Protein AF-A0A2N9N037-F1 (afdb_monomer_lite)

pLDDT: mean 87.86, std 11.55, range [25.44, 97.88]

Radius of gyration: 22.45 Å; chains: 1; bounding box: 53×49×58 Å

Foldseek 3Di:
DALLPDALVLCVVADDVLSVVCRVCSVLSSLAHPLCSLVLLVLSSCLVLDDPQSVVLNVLLSVLLVPDDPVRNCVLRVLSNPDDDDVVLVPDSSNVCSVVSNVVSCVVCVVVVVNVSVVVSVVVSSVSSCVVDPDPDAPDAFEEDEDDQVVPPDDPDDPPPVCPVVDDDDPDDPCVCVVVVVLVVLQVVLVVRPDVNRAEYEYAADDDDHDPSYHYDYPNVCPQLLVLVVVVLVVLVPPPDRDPVVSLVCLVPDALVSSPHDPPDSRNVSVVSSCCQRPDPPNCSPVDDDD

Sequence (291 aa):
MLPNQLTPASFAGYPPQARQLATKQIALLQRFPLAFLPLLLRELIVYDWKFPSERADLGRQFTYLQALPASALQAAMAAFAQLRLPRELEQTDWVNAPAIFSEQLSAHLWTTHQIEIFRAAAVDYVRKVTASAPDPALPTHRLGIAIIGQGVARNDYRLFRKLRPQGMYFPQVKHTGGVQALLAAAAARAKAHSVPYGHWYIDGGAALAVPESVTRISYQALSAPRAAIQSRMQKTYEAAVFDPEAFRTMLARMKPEDAGLDAGADEVLNRFQLSLLTEGSGTQVFAAPSP

Structure (mmCIF, N/CA/C/O backbone):
data_AF-A0A2N9N037-F1
#
_entry.id   AF-A0A2N9N037-F1
#
loop_
_atom_site.group_PDB
_atom_site.id
_atom_site.type_symbol
_atom_site.label_atom_id
_atom_site.label_alt_id
_atom_site.label_comp_id
_atom_site.label_asym_id
_atom_site.label_entity_id
_atom_site.label_seq_id
_atom_site.pdbx_PDB_ins_code
_atom_site.Cartn_x
_atom_site.Cartn_y
_atom_site.Cartn_z
_atom_site.occupancy
_atom_site.B_iso_or_equiv
_atom_site.auth_seq_id
_atom_site.auth_comp_id
_atom_site.auth_asym_id
_atom_site.auth_atom_id
_atom_site.pdbx_PDB_model_num
ATOM 1 N N . MET A 1 1 ? -11.002 12.226 19.814 1.00 86.69 1 MET A N 1
ATOM 2 C CA . MET A 1 1 ? -12.245 11.510 19.421 1.00 86.69 1 MET A CA 1
ATOM 3 C C . MET A 1 1 ? -12.037 10.036 19.726 1.00 86.69 1 MET A C 1
ATOM 5 O O . MET A 1 1 ? -10.934 9.564 19.502 1.00 86.69 1 MET A O 1
ATOM 9 N N . LEU A 1 2 ? -13.025 9.315 20.251 1.00 92.00 2 LEU A N 1
ATOM 10 C CA . LEU A 1 2 ? -12.916 7.873 20.515 1.00 92.00 2 LEU A CA 1
ATOM 11 C C . LEU A 1 2 ? -13.511 7.046 19.360 1.00 92.00 2 LEU A C 1
ATOM 13 O O . LEU A 1 2 ? -14.382 7.553 18.653 1.00 92.00 2 LEU A O 1
ATOM 17 N N . PRO A 1 3 ? -13.092 5.779 19.159 1.00 94.19 3 PRO A N 1
ATOM 18 C CA . PRO A 1 3 ? -13.617 4.927 18.087 1.00 94.19 3 PRO A CA 1
ATOM 19 C C . PRO A 1 3 ? -15.147 4.843 18.030 1.00 94.19 3 PRO A C 1
ATOM 21 O O . PRO A 1 3 ? -15.730 4.965 16.958 1.00 94.19 3 PRO A O 1
ATOM 24 N N . ASN A 1 4 ? -15.817 4.724 19.178 1.00 95.00 4 ASN A N 1
ATOM 25 C CA . ASN A 1 4 ? -17.280 4.659 19.276 1.00 95.00 4 ASN A CA 1
ATOM 26 C C . ASN A 1 4 ? -18.005 5.967 18.889 1.00 95.00 4 ASN A C 1
ATOM 28 O O . ASN A 1 4 ? -19.227 5.969 18.781 1.00 95.00 4 ASN A O 1
ATOM 32 N N . GLN A 1 5 ? -17.271 7.063 18.675 1.00 95.12 5 GLN A N 1
ATOM 33 C CA . GLN A 1 5 ? -17.797 8.364 18.250 1.00 95.12 5 GLN A CA 1
ATOM 34 C C . GLN A 1 5 ? -17.663 8.592 16.738 1.00 95.12 5 GLN A C 1
ATOM 36 O O . GLN A 1 5 ? -18.023 9.663 16.253 1.00 95.12 5 GLN A O 1
ATOM 41 N N . LEU A 1 6 ? -17.133 7.621 15.983 1.00 97.12 6 LEU A N 1
ATOM 42 C CA . LEU A 1 6 ? -17.015 7.739 14.532 1.00 97.12 6 LEU A CA 1
ATOM 43 C C . LEU A 1 6 ? -18.382 7.968 13.886 1.00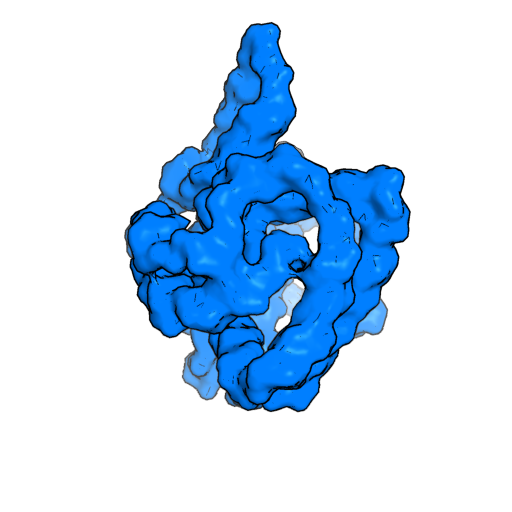 97.12 6 LEU A C 1
ATOM 45 O O . LEU A 1 6 ? -19.348 7.270 14.186 1.00 97.12 6 LEU A O 1
ATOM 49 N N . THR A 1 7 ? -18.436 8.899 12.938 1.00 97.38 7 THR A N 1
ATOM 50 C CA . THR A 1 7 ? -19.610 9.157 12.090 1.00 97.38 7 THR A CA 1
ATOM 51 C C . THR A 1 7 ? -19.198 9.102 10.615 1.00 97.38 7 THR A C 1
ATOM 53 O O . THR A 1 7 ? -18.005 9.176 10.317 1.00 97.38 7 THR A O 1
ATOM 56 N N . PRO A 1 8 ? -20.137 9.001 9.655 1.00 97.31 8 PRO A N 1
ATOM 57 C CA . PRO A 1 8 ? -19.786 9.101 8.237 1.00 97.31 8 PRO A CA 1
ATOM 58 C C . PRO A 1 8 ? -19.008 10.386 7.904 1.00 97.31 8 PRO A C 1
ATOM 60 O O . PRO A 1 8 ? -18.092 10.366 7.085 1.00 97.31 8 PRO A O 1
ATOM 63 N N . ALA A 1 9 ? -19.317 11.490 8.595 1.00 97.25 9 ALA A N 1
ATOM 64 C CA . ALA A 1 9 ? -18.624 12.767 8.440 1.00 97.25 9 ALA A CA 1
ATOM 65 C C . ALA A 1 9 ? -17.154 12.724 8.892 1.00 97.25 9 ALA A C 1
ATOM 67 O O . ALA A 1 9 ? -16.346 13.493 8.377 1.00 97.25 9 ALA A O 1
ATOM 68 N N . SER A 1 10 ? -16.774 11.798 9.783 1.00 96.94 10 SER A N 1
ATOM 69 C CA . SER A 1 10 ? -15.378 11.606 10.199 1.00 96.94 10 SER A CA 1
ATOM 70 C C . SER A 1 10 ? -14.457 11.261 9.021 1.00 96.94 10 SER A C 1
ATOM 72 O O . SER A 1 10 ? -13.269 11.542 9.086 1.00 96.94 10 SER A O 1
ATOM 74 N N . PHE A 1 11 ? -14.997 10.698 7.934 1.00 97.56 11 PHE A N 1
ATOM 75 C CA . PHE A 1 11 ? -14.245 10.287 6.743 1.00 97.56 11 PHE A CA 1
ATOM 76 C C . PHE A 1 11 ? -14.402 11.259 5.565 1.00 97.56 11 PHE A C 1
ATOM 78 O O . PHE A 1 11 ? -14.133 10.897 4.421 1.00 97.56 11 PHE A O 1
ATOM 85 N N . ALA A 1 12 ? -14.859 12.494 5.800 1.00 95.94 12 ALA A N 1
ATOM 86 C CA . ALA A 1 12 ? -15.108 13.460 4.727 1.00 95.94 12 ALA A CA 1
ATOM 87 C C . ALA A 1 12 ? -13.857 13.774 3.883 1.00 95.94 12 ALA A C 1
ATOM 89 O O . ALA A 1 12 ? -13.988 14.006 2.683 1.00 95.94 12 ALA A O 1
ATOM 90 N N . GLY A 1 13 ? -12.666 13.737 4.494 1.00 93.31 13 GLY A N 1
ATOM 91 C CA . GLY A 1 13 ? -11.381 13.955 3.821 1.00 93.31 13 GLY A CA 1
ATOM 92 C C . GLY A 1 13 ? -10.809 12.730 3.101 1.00 93.31 13 GLY A C 1
ATOM 93 O O . GLY A 1 13 ? -9.743 12.834 2.500 1.00 93.31 13 GLY A O 1
ATOM 94 N N . TYR A 1 14 ? -11.474 11.572 3.169 1.00 96.44 14 TYR A N 1
ATOM 95 C CA . TYR A 1 14 ? -10.987 10.355 2.522 1.00 96.44 14 TYR A CA 1
ATOM 96 C C . TYR A 1 14 ? -11.295 10.385 1.017 1.00 96.44 14 TYR A C 1
ATOM 98 O O . TYR A 1 14 ? -12.323 10.941 0.609 1.00 96.44 14 TYR A O 1
ATOM 106 N N . PRO A 1 15 ? -10.462 9.731 0.187 1.00 94.50 15 PRO A N 1
ATOM 107 C CA . PRO A 1 15 ? -10.767 9.500 -1.223 1.00 94.50 15 PRO A CA 1
ATOM 108 C C . PRO A 1 15 ? -12.102 8.758 -1.431 1.00 94.50 15 PRO A C 1
ATOM 110 O O . PRO A 1 15 ? -12.595 8.113 -0.501 1.00 94.50 15 PRO A O 1
ATOM 113 N N . PRO A 1 16 ? -12.726 8.831 -2.622 1.00 96.44 16 PRO A N 1
ATOM 114 C CA . PRO A 1 16 ? -14.094 8.356 -2.825 1.00 96.44 16 PRO A CA 1
ATOM 115 C C . PRO A 1 16 ? -14.345 6.895 -2.421 1.00 96.44 16 PRO A C 1
ATOM 117 O O . PRO A 1 16 ? -15.299 6.641 -1.676 1.00 96.44 16 PRO A O 1
ATOM 120 N N . GLN A 1 17 ? -13.509 5.945 -2.860 1.00 96.44 17 GLN A N 1
ATOM 121 C CA . GLN A 1 17 ? -13.697 4.523 -2.547 1.00 96.44 17 GLN A CA 1
ATOM 122 C C . GLN A 1 17 ? -13.333 4.223 -1.089 1.00 96.44 17 GLN A C 1
ATOM 124 O O . GLN A 1 17 ? -14.075 3.514 -0.405 1.00 96.44 17 GLN A O 1
ATOM 129 N N . ALA A 1 18 ? -12.250 4.813 -0.579 1.00 97.31 18 ALA A N 1
ATOM 130 C CA . ALA A 1 18 ? -11.848 4.751 0.824 1.00 97.31 18 ALA A CA 1
ATOM 131 C C . ALA A 1 18 ? -12.977 5.218 1.754 1.00 97.31 18 ALA A C 1
ATOM 133 O O . ALA A 1 18 ? -13.344 4.519 2.699 1.00 97.31 18 ALA A O 1
ATOM 134 N N . ARG A 1 19 ? -13.577 6.377 1.456 1.00 97.88 19 ARG A N 1
ATOM 135 C CA . ARG A 1 19 ? -14.696 6.967 2.201 1.00 97.88 19 ARG A CA 1
ATOM 136 C C . ARG A 1 19 ? -15.925 6.071 2.166 1.00 97.88 19 ARG A C 1
ATOM 138 O O . ARG A 1 19 ? -16.562 5.865 3.201 1.00 97.88 19 ARG A O 1
ATOM 145 N N . GLN A 1 20 ? -16.265 5.537 0.993 1.00 97.56 20 GLN A N 1
ATOM 146 C CA . GLN A 1 20 ? -17.390 4.616 0.838 1.00 97.56 20 GLN A CA 1
ATOM 147 C C . GLN A 1 20 ? -17.184 3.351 1.679 1.00 97.56 20 GLN A C 1
ATOM 149 O O . GLN A 1 20 ? -18.096 2.940 2.400 1.00 97.56 20 GLN A O 1
ATOM 154 N N . LEU A 1 21 ? -15.988 2.760 1.629 1.00 97.12 21 LEU A N 1
ATOM 155 C CA . LEU A 1 21 ? -15.651 1.573 2.408 1.00 97.12 21 LEU A CA 1
ATOM 156 C C . LEU A 1 21 ? -15.660 1.873 3.915 1.00 97.12 21 LEU A C 1
ATOM 158 O O . LEU A 1 21 ? -16.304 1.143 4.662 1.00 97.12 21 LEU A O 1
ATOM 162 N N . ALA A 1 22 ? -15.045 2.971 4.361 1.00 97.38 22 ALA A N 1
ATOM 163 C CA . ALA A 1 22 ? -15.043 3.388 5.766 1.00 97.38 22 ALA A CA 1
ATOM 164 C C . ALA A 1 22 ? -16.464 3.597 6.311 1.00 97.38 22 ALA A C 1
ATOM 166 O O . ALA A 1 22 ? -16.824 3.065 7.360 1.00 97.38 22 ALA A O 1
ATOM 167 N N . THR A 1 23 ? -17.300 4.310 5.550 1.00 97.62 23 THR A N 1
ATOM 168 C CA . THR A 1 23 ? -18.695 4.597 5.914 1.00 97.62 23 THR A CA 1
ATOM 169 C C . THR A 1 23 ? -19.522 3.318 5.990 1.00 97.62 23 THR A C 1
ATOM 171 O O . THR A 1 23 ? -20.271 3.124 6.945 1.00 97.62 23 THR A O 1
ATOM 174 N N . LYS A 1 24 ? -19.345 2.403 5.027 1.00 97.31 24 LYS A N 1
ATOM 175 C CA . LYS A 1 24 ? -20.003 1.088 5.036 1.00 97.31 24 LYS A CA 1
ATOM 176 C C . LYS A 1 24 ? -19.614 0.260 6.265 1.00 97.31 24 LYS A C 1
ATOM 178 O O . LYS A 1 24 ? -20.436 -0.496 6.770 1.00 97.31 24 LYS A O 1
ATOM 183 N N . GLN A 1 25 ? -18.376 0.397 6.737 1.00 97.38 25 GLN A N 1
ATOM 184 C CA . GLN A 1 25 ? -17.825 -0.390 7.842 1.00 97.38 25 GLN A CA 1
ATOM 185 C C . GLN A 1 25 ? -17.925 0.293 9.208 1.00 97.38 25 GLN A C 1
ATOM 187 O O . GLN A 1 25 ? -17.391 -0.227 10.185 1.00 97.38 25 GLN A O 1
ATOM 192 N N . ILE A 1 26 ? -18.616 1.430 9.319 1.00 97.19 26 ILE A N 1
ATOM 193 C CA . ILE A 1 26 ? -18.552 2.273 10.516 1.00 97.19 26 ILE A CA 1
ATOM 194 C C . ILE A 1 26 ? -18.920 1.543 11.813 1.00 97.19 26 ILE A C 1
ATOM 196 O O . ILE A 1 26 ? -18.206 1.667 12.805 1.00 97.19 26 ILE A O 1
ATOM 200 N N . ALA A 1 27 ? -19.963 0.709 11.785 1.00 96.44 27 ALA A N 1
ATOM 201 C CA . ALA A 1 27 ? -20.397 -0.068 12.945 1.00 96.44 27 ALA A CA 1
ATOM 202 C C . ALA A 1 27 ? -19.338 -1.087 13.399 1.00 96.44 27 ALA A C 1
ATOM 204 O O . ALA A 1 27 ? -19.220 -1.380 14.587 1.00 96.44 27 ALA A O 1
ATOM 205 N N . LEU A 1 28 ? -18.549 -1.626 12.464 1.00 97.06 28 LEU A N 1
ATOM 206 C CA . LEU A 1 28 ? -17.413 -2.483 12.785 1.00 97.06 28 LEU A CA 1
ATOM 207 C C . LEU A 1 28 ? -16.252 -1.651 13.351 1.00 97.06 28 LEU A C 1
ATOM 209 O O . LEU A 1 28 ? -15.715 -2.000 14.399 1.00 97.06 28 LEU A O 1
ATOM 213 N N . LEU A 1 29 ? -15.902 -0.536 12.700 1.00 97.50 29 LEU A N 1
ATOM 214 C CA . LEU A 1 29 ? -14.795 0.339 13.113 1.00 97.50 29 LEU A CA 1
ATOM 215 C C . LEU A 1 29 ? -14.986 0.891 14.535 1.00 97.50 29 LEU A C 1
ATOM 217 O O . LEU A 1 29 ? -14.033 0.931 15.310 1.00 97.50 29 LEU A O 1
ATOM 221 N N . GLN A 1 30 ? -16.220 1.243 14.909 1.00 97.19 30 GLN A N 1
ATOM 222 C CA . GLN A 1 30 ? -16.578 1.729 16.247 1.00 97.19 30 GLN A CA 1
ATOM 223 C C . GLN A 1 30 ? -16.294 0.726 17.378 1.00 97.19 30 GLN A C 1
ATOM 225 O O . GLN A 1 30 ? -16.238 1.115 18.544 1.00 97.19 30 GLN A O 1
ATOM 230 N N . ARG A 1 31 ? -16.119 -0.562 17.051 1.00 96.50 31 ARG A N 1
ATOM 231 C CA . ARG A 1 31 ? -15.880 -1.647 18.016 1.00 96.50 31 ARG A CA 1
ATOM 232 C C . ARG A 1 31 ? -14.396 -1.946 18.225 1.00 96.50 31 ARG A C 1
ATOM 234 O O . ARG A 1 31 ? -14.067 -2.782 19.065 1.00 96.50 31 ARG A O 1
ATOM 241 N N . PHE A 1 32 ? -13.507 -1.312 17.461 1.00 97.12 32 PHE A N 1
ATOM 242 C CA . PHE A 1 32 ? -12.072 -1.556 17.555 1.00 97.12 32 PHE A CA 1
ATOM 243 C C . PHE A 1 32 ? -11.396 -0.692 18.620 1.00 97.12 32 PHE A C 1
ATOM 245 O O . PHE A 1 32 ? -11.775 0.465 18.815 1.00 97.12 32 PHE A O 1
ATOM 252 N N . PRO A 1 33 ? -10.364 -1.225 19.301 1.00 96.75 33 PRO A N 1
ATOM 253 C CA . PRO A 1 33 ? -9.571 -0.441 20.230 1.00 96.75 33 PRO A CA 1
ATOM 254 C C . PRO A 1 33 ? -8.739 0.596 19.474 1.00 96.75 33 PRO A C 1
ATOM 256 O O . PRO A 1 33 ? -8.259 0.354 18.361 1.00 96.75 33 PRO A O 1
ATOM 259 N N . LEU A 1 34 ? -8.510 1.739 20.119 1.00 95.81 34 LEU A N 1
ATOM 260 C CA . LEU A 1 34 ? -7.756 2.846 19.533 1.00 95.81 34 LEU A CA 1
ATOM 261 C C . LEU A 1 34 ? -6.300 2.471 19.210 1.00 95.81 34 LEU A C 1
ATOM 263 O O . LEU A 1 34 ? -5.721 3.022 18.287 1.00 95.81 34 LEU A O 1
ATOM 267 N N . ALA A 1 35 ? -5.715 1.493 19.904 1.00 95.50 35 ALA A N 1
ATOM 268 C CA . ALA A 1 35 ? -4.367 1.013 19.598 1.00 95.50 35 ALA A CA 1
ATOM 269 C C . ALA A 1 35 ? -4.271 0.208 18.282 1.00 95.50 35 ALA A C 1
ATOM 271 O O . ALA A 1 35 ? -3.169 -0.029 17.793 1.00 95.50 35 ALA A O 1
ATOM 272 N N . PHE A 1 36 ? -5.404 -0.228 17.716 1.00 95.88 36 PHE A N 1
ATOM 273 C CA . PHE A 1 36 ? -5.464 -0.998 16.468 1.00 95.88 36 PHE A CA 1
ATOM 274 C C . PHE A 1 36 ? -6.049 -0.186 15.312 1.00 95.88 36 PHE A C 1
ATOM 276 O O . PHE A 1 36 ? -5.507 -0.191 14.209 1.00 95.88 36 PHE A O 1
ATOM 283 N N . LEU A 1 37 ? -7.160 0.512 15.554 1.00 96.44 37 LEU A N 1
ATOM 284 C CA . LEU A 1 37 ? -7.962 1.135 14.503 1.00 96.44 37 LEU A CA 1
ATOM 285 C C . LEU A 1 37 ? -7.165 2.076 13.571 1.00 96.44 37 LEU A C 1
ATOM 287 O O . LEU A 1 37 ? -7.312 1.937 12.357 1.00 96.44 37 LEU A O 1
ATOM 291 N N . PRO A 1 38 ? -6.280 2.966 14.059 1.00 95.31 38 PRO A N 1
ATOM 292 C CA . PRO A 1 38 ? -5.482 3.832 13.193 1.00 95.31 38 PRO A CA 1
ATOM 293 C C . PRO A 1 38 ? -4.537 3.068 12.259 1.00 95.31 38 PRO A C 1
ATOM 295 O O . PRO A 1 38 ? -4.282 3.536 11.155 1.00 95.31 38 PRO A O 1
ATOM 298 N N . LEU A 1 39 ? -4.076 1.866 12.628 1.00 92.62 39 LEU A N 1
ATOM 299 C CA . LEU A 1 39 ? -3.268 1.022 11.737 1.00 92.62 39 LEU A CA 1
ATOM 300 C C . LEU A 1 39 ? -4.084 0.587 10.517 1.00 92.62 39 LEU A C 1
ATOM 302 O O . LEU A 1 39 ? -3.606 0.653 9.389 1.00 92.62 39 LEU A O 1
ATOM 306 N N . LEU A 1 40 ? -5.338 0.187 10.746 1.00 95.19 40 LEU A N 1
ATOM 307 C CA . LEU A 1 40 ? -6.266 -0.175 9.678 1.00 95.19 40 LEU A CA 1
ATOM 308 C C . LEU A 1 40 ? -6.650 1.053 8.841 1.00 95.19 40 LEU A C 1
ATOM 310 O O . LEU A 1 40 ? -6.693 0.975 7.613 1.00 95.19 40 LEU A O 1
ATOM 314 N N . LEU A 1 41 ? -6.889 2.200 9.487 1.00 96.56 41 LEU A N 1
ATOM 315 C CA . LEU A 1 41 ? -7.205 3.452 8.794 1.00 96.56 41 LEU A CA 1
ATOM 316 C C . LEU A 1 41 ? -6.043 3.966 7.942 1.00 96.56 41 LEU A C 1
ATOM 318 O O . LEU A 1 41 ? -6.287 4.539 6.885 1.00 96.56 41 LEU A O 1
ATOM 322 N N . ARG A 1 42 ? -4.792 3.710 8.340 1.00 93.56 42 ARG A N 1
ATOM 323 C CA . ARG A 1 42 ? -3.608 4.024 7.529 1.00 93.56 42 ARG A CA 1
ATOM 324 C C . ARG A 1 42 ? -3.626 3.303 6.183 1.00 93.56 42 ARG A C 1
ATOM 326 O O 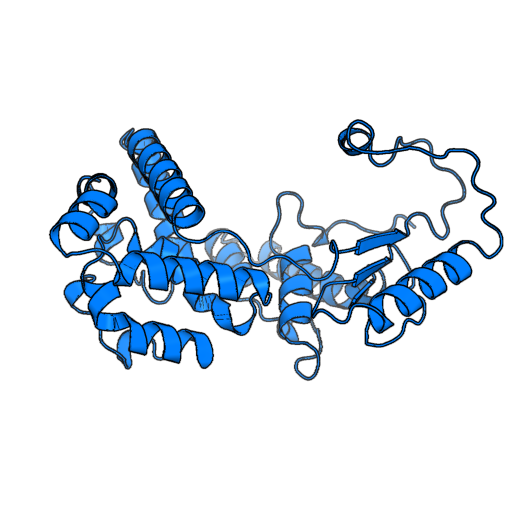. ARG A 1 42 ? -3.251 3.885 5.174 1.00 93.56 42 ARG A O 1
ATOM 333 N N . GLU A 1 43 ? -4.092 2.059 6.155 1.00 94.56 43 GLU A N 1
ATOM 334 C CA . GLU A 1 43 ? -4.249 1.307 4.908 1.00 94.56 43 GLU A CA 1
ATOM 335 C C . GLU A 1 43 ? -5.506 1.739 4.136 1.00 94.56 43 GLU A C 1
ATOM 337 O O . GLU A 1 43 ? -5.512 1.754 2.906 1.00 94.56 43 GLU A O 1
ATOM 342 N N . LEU A 1 44 ? -6.570 2.119 4.847 1.00 96.19 44 LEU A N 1
ATOM 343 C CA . LEU A 1 44 ? -7.837 2.529 4.246 1.00 96.19 44 LEU A CA 1
ATOM 344 C C . LEU A 1 44 ? -7.770 3.910 3.585 1.00 96.19 44 LEU A C 1
ATOM 346 O O . LEU A 1 44 ? -8.332 4.086 2.510 1.00 96.19 44 LEU A O 1
ATOM 350 N N . ILE A 1 45 ? -7.081 4.883 4.187 1.00 94.69 45 ILE A N 1
ATOM 351 C CA . ILE A 1 45 ? -7.026 6.265 3.681 1.00 94.69 45 ILE A CA 1
ATOM 352 C C . ILE A 1 45 ? -6.331 6.367 2.315 1.00 94.69 45 ILE A C 1
ATOM 354 O O . ILE A 1 45 ? -6.587 7.304 1.565 1.00 94.69 45 ILE A O 1
ATOM 358 N N . VAL A 1 46 ? -5.503 5.377 1.962 1.00 92.69 46 VAL A N 1
ATOM 359 C CA . VAL A 1 46 ? -4.824 5.276 0.659 1.00 92.69 46 VAL A CA 1
ATOM 360 C C . VAL A 1 46 ? -5.464 4.256 -0.294 1.00 92.69 46 VAL A C 1
ATOM 362 O O . VAL A 1 46 ? -4.870 3.910 -1.313 1.00 92.69 46 VAL A O 1
ATOM 365 N N . TYR A 1 47 ? -6.662 3.750 0.023 1.00 95.94 47 TYR A N 1
ATOM 366 C CA . TYR A 1 47 ? -7.295 2.632 -0.688 1.00 95.94 47 TYR A CA 1
ATOM 367 C C . TYR A 1 47 ? -7.444 2.850 -2.199 1.00 95.94 47 TYR A C 1
ATOM 369 O O . TYR A 1 47 ? -7.150 1.943 -2.978 1.00 95.94 47 TYR A O 1
ATOM 377 N N . ASP A 1 48 ? -7.852 4.046 -2.624 1.00 94.56 48 ASP A N 1
ATOM 378 C CA . ASP A 1 48 ? -8.074 4.385 -4.036 1.00 94.56 48 ASP A CA 1
ATOM 379 C C . ASP A 1 48 ? -6.800 4.279 -4.888 1.00 94.56 48 ASP A C 1
ATOM 381 O O . ASP A 1 48 ? -6.897 4.075 -6.097 1.00 94.56 48 ASP A O 1
ATOM 385 N N . TRP A 1 49 ? -5.620 4.313 -4.262 1.00 93.56 49 TRP A N 1
ATOM 386 C CA . TRP A 1 49 ? -4.321 4.195 -4.930 1.00 93.56 49 TRP A CA 1
ATOM 387 C C . TRP A 1 49 ? -3.611 2.864 -4.673 1.00 93.56 49 TRP A C 1
ATOM 389 O O . TRP A 1 49 ? -2.508 2.655 -5.167 1.00 93.56 49 TRP A O 1
ATOM 399 N N . LYS A 1 50 ? -4.221 1.947 -3.918 1.00 94.00 50 LYS A N 1
ATOM 400 C CA . LYS A 1 50 ? -3.675 0.600 -3.711 1.00 94.00 50 LYS A CA 1
ATOM 401 C C . LYS A 1 50 ? -3.777 -0.235 -4.985 1.00 94.00 50 LYS A C 1
ATOM 403 O O . LYS A 1 50 ? -4.762 -0.120 -5.726 1.00 94.00 50 LYS A O 1
ATOM 408 N N . PHE A 1 51 ? -2.828 -1.143 -5.198 1.00 93.50 51 PHE A N 1
ATOM 409 C CA . PHE A 1 51 ? -2.941 -2.157 -6.243 1.00 93.50 51 PHE A CA 1
ATOM 410 C C . PHE A 1 51 ? -4.141 -3.084 -5.976 1.00 93.50 51 PHE A C 1
ATOM 412 O O . PHE A 1 51 ? -4.529 -3.287 -4.820 1.00 93.50 51 PHE A O 1
ATOM 419 N N . PRO A 1 52 ? -4.718 -3.720 -7.014 1.00 91.75 52 PRO A N 1
ATOM 420 C CA . PRO A 1 52 ? -5.878 -4.598 -6.855 1.00 91.75 52 PRO A CA 1
ATOM 421 C C . PRO A 1 52 ? -5.698 -5.708 -5.812 1.00 91.75 52 PRO A C 1
ATOM 423 O O . PRO A 1 52 ? -6.631 -5.996 -5.066 1.00 91.75 52 PRO A O 1
ATOM 426 N N . SER A 1 53 ? -4.499 -6.295 -5.707 1.00 89.25 53 SER A N 1
ATOM 427 C CA . SER A 1 53 ? -4.203 -7.282 -4.658 1.00 89.25 53 SER A CA 1
ATOM 428 C C . SER A 1 53 ? -4.273 -6.675 -3.264 1.00 89.25 53 SER A C 1
ATOM 430 O O . SER A 1 53 ? -4.951 -7.223 -2.412 1.00 89.25 53 SER A O 1
ATOM 432 N N . GLU A 1 54 ? -3.677 -5.507 -3.040 1.00 92.44 54 GLU A N 1
ATOM 433 C CA . GLU A 1 54 ? -3.700 -4.862 -1.724 1.00 92.44 54 GLU A CA 1
ATOM 434 C C . GLU A 1 54 ? -5.123 -4.438 -1.318 1.00 92.44 54 GLU A C 1
ATOM 436 O O . GLU A 1 54 ? -5.508 -4.553 -0.154 1.00 92.44 54 GLU A O 1
ATOM 441 N N . ARG A 1 55 ? -5.947 -3.986 -2.279 1.00 94.44 55 ARG A N 1
ATOM 442 C CA . ARG A 1 55 ? -7.377 -3.721 -2.032 1.00 94.44 55 ARG A CA 1
ATOM 443 C C . ARG A 1 55 ? -8.120 -4.995 -1.654 1.00 94.44 55 ARG A C 1
ATOM 445 O O . ARG A 1 55 ? -8.950 -4.966 -0.743 1.00 94.44 55 ARG A O 1
ATOM 452 N N . ALA A 1 56 ? -7.832 -6.098 -2.344 1.00 90.88 56 ALA A N 1
ATOM 453 C CA . ALA A 1 56 ? -8.403 -7.396 -2.023 1.00 90.88 56 ALA A CA 1
ATOM 454 C C . ALA A 1 56 ? -7.974 -7.857 -0.623 1.00 90.88 56 ALA A C 1
ATOM 456 O O . ALA A 1 56 ? -8.800 -8.403 0.101 1.00 90.88 56 ALA A O 1
ATOM 457 N N . ASP A 1 57 ? -6.727 -7.617 -0.215 1.00 90.56 57 ASP A N 1
ATOM 458 C CA . ASP A 1 57 ? -6.213 -7.970 1.115 1.00 90.56 57 ASP A CA 1
ATOM 459 C C . ASP A 1 57 ? -6.962 -7.210 2.213 1.00 90.56 57 ASP A C 1
ATOM 461 O O . ASP A 1 57 ? -7.427 -7.810 3.185 1.00 90.56 57 ASP A O 1
ATOM 465 N N . LEU A 1 58 ? -7.168 -5.902 2.027 1.00 93.69 58 LEU A N 1
ATOM 466 C CA . LEU A 1 58 ? -7.973 -5.098 2.947 1.00 93.69 58 LEU A CA 1
ATOM 467 C C . LEU A 1 58 ? -9.441 -5.558 2.968 1.00 93.69 58 LEU A C 1
ATOM 469 O O . LEU A 1 58 ? -10.056 -5.653 4.031 1.00 93.69 58 LEU A O 1
ATOM 473 N N . GLY A 1 59 ? -10.000 -5.907 1.807 1.00 92.88 59 GLY A N 1
ATOM 474 C CA . GLY A 1 59 ? -11.338 -6.490 1.703 1.00 92.88 59 GLY A CA 1
ATOM 475 C C . GLY A 1 59 ? -11.474 -7.805 2.478 1.00 92.88 59 GLY A C 1
ATOM 476 O O . GLY A 1 59 ? -12.466 -8.002 3.186 1.00 92.88 59 GLY A O 1
ATOM 477 N N . ARG A 1 60 ? -10.463 -8.684 2.411 1.00 91.00 60 ARG A N 1
ATOM 478 C CA . ARG A 1 60 ? -10.421 -9.943 3.174 1.00 91.00 60 ARG A CA 1
ATOM 479 C C . ARG A 1 60 ? -10.336 -9.686 4.675 1.00 91.00 60 ARG A C 1
ATOM 481 O O . ARG A 1 60 ? -11.089 -10.307 5.419 1.00 91.00 60 ARG A O 1
ATOM 488 N N . GLN A 1 61 ? -9.525 -8.721 5.113 1.00 93.50 61 GLN A N 1
ATOM 489 C CA . GLN A 1 61 ? -9.484 -8.302 6.520 1.00 93.50 61 GLN A CA 1
ATOM 490 C C . GLN A 1 61 ? -10.862 -7.868 7.031 1.00 93.50 61 GLN A C 1
ATOM 492 O O . GLN A 1 61 ? -11.323 -8.362 8.060 1.00 93.50 61 GLN A O 1
ATOM 497 N N . PHE A 1 62 ? -11.559 -6.999 6.293 1.00 95.06 62 PHE A N 1
ATOM 498 C CA . PHE A 1 62 ? -12.906 -6.567 6.669 1.00 95.06 62 PHE A CA 1
ATOM 499 C C . PHE A 1 62 ? -13.913 -7.717 6.681 1.00 95.06 62 PHE A C 1
ATOM 501 O O . PHE A 1 62 ? -14.739 -7.778 7.589 1.00 95.06 62 PHE A O 1
ATOM 508 N N . THR A 1 63 ? -13.843 -8.619 5.701 1.00 93.81 63 THR A N 1
ATOM 509 C CA . THR A 1 63 ? -14.723 -9.795 5.613 1.00 93.81 63 THR A CA 1
ATOM 510 C C . THR A 1 63 ? -14.514 -10.715 6.815 1.00 93.81 63 THR A C 1
ATOM 512 O O . THR A 1 63 ? -15.481 -11.071 7.484 1.00 93.81 63 THR A O 1
ATOM 515 N N . TYR A 1 64 ? -13.259 -11.034 7.140 1.00 94.12 64 TYR A N 1
ATOM 516 C CA . TYR A 1 64 ? -12.903 -11.822 8.318 1.00 94.12 64 TYR A CA 1
ATOM 517 C C . TYR A 1 64 ? -13.443 -11.183 9.603 1.00 94.12 64 TYR A C 1
ATOM 519 O O . TYR A 1 64 ? -14.154 -11.834 10.364 1.00 94.12 64 TYR A O 1
ATOM 527 N N . LEU A 1 65 ? -13.171 -9.893 9.819 1.00 95.31 65 LEU A N 1
ATOM 528 C CA . LEU A 1 65 ? -13.583 -9.178 11.031 1.00 95.31 65 LEU A CA 1
ATOM 529 C C . LEU A 1 65 ? -15.110 -9.065 11.170 1.00 95.31 65 LEU A C 1
ATOM 531 O O . LEU A 1 65 ? -15.620 -9.149 12.285 1.00 95.31 65 LEU A O 1
ATOM 535 N N . GLN A 1 66 ? -15.840 -8.902 10.062 1.00 94.94 66 GLN A N 1
ATOM 536 C CA . GLN A 1 66 ? -17.310 -8.901 10.053 1.00 94.94 66 GLN A CA 1
ATOM 537 C C . GLN A 1 66 ? -17.902 -10.275 10.370 1.00 94.94 66 GLN A C 1
ATOM 539 O O . GLN A 1 66 ? -18.950 -10.348 11.006 1.00 94.94 66 GLN A O 1
ATOM 544 N N . ALA A 1 67 ? -17.250 -11.353 9.927 1.00 95.12 67 ALA A N 1
ATOM 545 C CA . ALA A 1 67 ? -17.728 -12.714 10.144 1.00 95.12 67 ALA A CA 1
ATOM 546 C C . ALA A 1 67 ? -17.583 -13.177 11.605 1.00 95.12 67 ALA A C 1
ATOM 548 O O . ALA A 1 67 ? -18.224 -14.148 12.008 1.00 95.12 67 ALA A O 1
ATOM 549 N N . LEU A 1 68 ? -16.757 -12.501 12.414 1.00 96.31 68 LEU A N 1
ATOM 550 C CA . LEU A 1 68 ? -16.554 -12.861 13.815 1.00 96.31 68 LEU A CA 1
ATOM 551 C C . LEU A 1 68 ? -17.778 -12.505 14.686 1.00 96.31 68 LEU A C 1
ATOM 553 O O . LEU A 1 68 ? -18.201 -11.343 14.724 1.00 96.31 68 LEU A O 1
ATOM 557 N N . PRO A 1 69 ? -18.288 -13.454 15.497 1.00 95.62 69 PRO A N 1
ATOM 558 C CA . PRO A 1 69 ? -19.207 -13.147 16.590 1.00 95.62 69 PRO A CA 1
ATOM 559 C C . PRO A 1 69 ? -18.616 -12.114 17.557 1.00 95.62 69 PRO A C 1
ATOM 561 O O . PRO A 1 69 ? -17.398 -11.983 17.678 1.00 95.62 69 PRO A O 1
ATOM 564 N N . ALA A 1 70 ? -19.463 -11.407 18.311 1.00 94.69 70 ALA A N 1
ATOM 565 C CA . ALA A 1 70 ? -19.008 -10.312 19.170 1.00 94.69 70 ALA A CA 1
ATOM 566 C C . ALA A 1 70 ? -17.938 -10.719 20.194 1.00 94.69 70 ALA A C 1
ATOM 568 O O . ALA A 1 70 ? -16.953 -9.998 20.354 1.00 94.69 70 ALA A O 1
ATOM 569 N N . SER A 1 71 ? -18.084 -11.893 20.808 1.00 95.50 71 SER A N 1
ATOM 570 C CA . SER A 1 71 ? -17.096 -12.457 21.732 1.00 95.50 71 SER A CA 1
ATOM 571 C C . SER A 1 71 ? -15.770 -12.792 21.044 1.00 95.50 71 SER A C 1
ATOM 573 O O . SER A 1 71 ? -14.704 -12.491 21.577 1.00 95.50 71 SER A O 1
ATOM 575 N N . ALA A 1 72 ? -15.818 -13.360 19.837 1.00 95.56 72 ALA A N 1
ATOM 576 C CA . ALA A 1 72 ? -14.629 -13.690 19.057 1.00 95.56 72 ALA A CA 1
ATOM 577 C C . ALA A 1 72 ? -13.898 -12.431 18.568 1.00 95.56 72 ALA A C 1
ATOM 579 O O . ALA A 1 72 ? -12.670 -12.383 18.608 1.00 95.56 72 ALA A O 1
ATOM 580 N N . LEU A 1 73 ? -14.638 -11.389 18.173 1.00 96.38 73 LEU A N 1
ATOM 581 C CA . LEU A 1 73 ? -14.059 -10.094 17.821 1.00 96.38 73 LEU A CA 1
ATOM 582 C C . LEU A 1 73 ? -13.355 -9.464 19.025 1.00 96.38 73 LEU A C 1
ATOM 584 O O . LEU A 1 73 ? -12.219 -9.013 18.911 1.00 96.38 73 LEU A O 1
ATOM 588 N N . GLN A 1 74 ? -14.007 -9.474 20.190 1.00 95.25 74 GLN A N 1
ATOM 589 C CA . GLN A 1 74 ? -13.420 -8.954 21.422 1.00 95.25 74 GLN A CA 1
ATOM 590 C C . GLN A 1 74 ? -12.154 -9.727 21.803 1.00 95.25 74 GLN A C 1
ATOM 592 O O . GLN A 1 74 ? -11.150 -9.109 22.140 1.00 95.25 74 GLN A O 1
ATOM 597 N N . ALA A 1 75 ? -12.164 -11.057 21.677 1.00 95.12 75 ALA A N 1
ATOM 598 C CA . ALA A 1 75 ? -10.987 -11.888 21.911 1.00 95.12 75 ALA A CA 1
ATOM 599 C C . ALA A 1 75 ? -9.851 -11.585 20.918 1.00 95.12 75 ALA A C 1
ATOM 601 O O . ALA A 1 75 ? -8.697 -11.477 21.324 1.00 95.12 75 ALA A O 1
ATOM 602 N N . ALA A 1 76 ? -10.163 -11.393 19.631 1.00 94.75 76 ALA A N 1
ATOM 603 C CA . ALA A 1 76 ? -9.176 -11.021 18.618 1.00 94.75 76 ALA A CA 1
ATOM 604 C C . ALA A 1 76 ? -8.550 -9.641 18.885 1.00 94.75 76 ALA A C 1
ATOM 606 O O . ALA A 1 76 ? -7.380 -9.429 18.579 1.00 94.75 76 ALA A O 1
ATOM 607 N N . MET A 1 77 ? -9.314 -8.716 19.469 1.00 96.75 77 MET A N 1
ATOM 608 C CA . MET A 1 77 ? -8.872 -7.351 19.768 1.00 96.75 77 MET A CA 1
ATOM 609 C C . MET A 1 77 ? -8.307 -7.178 21.188 1.00 96.75 77 MET A C 1
ATOM 611 O O . MET A 1 77 ? -7.774 -6.114 21.502 1.00 96.75 77 MET A O 1
ATOM 615 N N . ALA A 1 78 ? -8.401 -8.196 22.049 1.00 96.12 78 ALA A N 1
ATOM 616 C CA . ALA A 1 78 ? -8.125 -8.084 23.483 1.00 96.12 78 ALA A CA 1
ATOM 617 C C . ALA A 1 78 ? -6.707 -7.584 23.786 1.00 96.12 78 ALA A C 1
ATOM 619 O O . ALA A 1 78 ? -6.539 -6.674 24.594 1.00 96.12 78 ALA A O 1
ATOM 620 N N . ALA A 1 79 ? -5.698 -8.127 23.102 1.00 95.62 79 ALA A N 1
ATOM 621 C CA . ALA A 1 79 ? -4.309 -7.727 23.314 1.00 95.62 79 ALA A CA 1
ATOM 622 C C . ALA A 1 79 ? -4.063 -6.254 22.942 1.00 95.62 79 ALA A C 1
ATOM 624 O O . ALA A 1 79 ? -3.336 -5.561 23.645 1.00 95.62 79 ALA A O 1
ATOM 625 N N . PHE A 1 80 ? -4.724 -5.744 21.897 1.00 96.88 80 PHE A N 1
ATOM 626 C CA . PHE A 1 80 ? -4.661 -4.323 21.542 1.00 96.88 80 PHE A CA 1
ATOM 627 C C . PHE A 1 80 ? -5.413 -3.444 22.545 1.00 96.88 80 PHE A C 1
ATOM 629 O O . PHE A 1 80 ? -4.953 -2.355 22.870 1.00 96.88 80 PHE A O 1
ATOM 636 N N . ALA A 1 81 ? -6.555 -3.911 23.055 1.00 95.69 81 ALA A N 1
ATOM 637 C CA . ALA A 1 81 ? -7.354 -3.181 24.039 1.00 95.69 81 ALA A CA 1
ATOM 638 C C . ALA A 1 81 ? -6.670 -3.057 25.414 1.00 95.69 81 ALA A C 1
ATOM 640 O O . ALA A 1 81 ? -6.991 -2.148 26.172 1.00 95.69 81 ALA A O 1
ATOM 641 N N . GLN A 1 82 ? -5.735 -3.956 25.737 1.00 95.06 82 GLN A N 1
ATOM 642 C CA . GLN A 1 82 ? -4.965 -3.929 26.986 1.00 95.06 82 GLN A CA 1
ATOM 643 C C . GLN A 1 82 ? -3.777 -2.955 26.959 1.00 95.06 82 GLN A C 1
ATOM 645 O O . GLN A 1 82 ? -3.191 -2.684 28.010 1.00 95.06 82 GLN A O 1
ATOM 650 N N . LEU A 1 83 ? -3.411 -2.431 25.784 1.00 95.62 83 LEU A N 1
ATOM 651 C CA . LEU A 1 83 ? -2.309 -1.481 25.656 1.00 95.62 83 LEU A CA 1
ATOM 652 C C . LEU A 1 83 ? -2.667 -0.162 26.341 1.00 95.62 83 LEU A C 1
ATOM 654 O O . LEU A 1 83 ? -3.704 0.442 26.072 1.00 95.62 83 LEU A O 1
ATOM 658 N N . ARG A 1 84 ? -1.777 0.309 27.215 1.00 94.31 84 ARG A N 1
ATOM 659 C CA . ARG A 1 84 ? -1.941 1.587 27.911 1.00 94.31 84 ARG A CA 1
ATOM 660 C C . ARG A 1 84 ? -1.529 2.719 26.989 1.00 94.31 84 ARG A C 1
ATOM 662 O O . ARG A 1 84 ? -0.343 2.835 26.667 1.00 94.31 84 ARG A O 1
ATOM 669 N N . LEU A 1 85 ? -2.495 3.546 26.604 1.00 93.44 85 LEU A N 1
ATOM 670 C CA . LEU A 1 85 ? -2.278 4.727 25.778 1.00 93.44 85 LEU A CA 1
ATOM 671 C C . LEU A 1 85 ? -2.191 5.986 26.659 1.00 93.44 85 LEU A C 1
ATOM 673 O O . LEU A 1 85 ? -2.931 6.094 27.637 1.00 93.44 85 LEU A O 1
ATOM 677 N N . PRO A 1 86 ? -1.286 6.927 26.349 1.00 93.31 86 PRO A N 1
ATOM 678 C CA . PRO A 1 86 ? -1.255 8.237 26.974 1.00 93.31 86 PRO A CA 1
ATOM 679 C C . PRO A 1 86 ? -2.408 9.097 26.427 1.00 93.31 86 PRO A C 1
ATOM 681 O O . PRO A 1 86 ? -2.852 8.918 25.288 1.00 93.31 86 PRO A O 1
ATOM 684 N N . ARG A 1 87 ? -2.892 10.049 27.229 1.00 90.38 87 ARG A N 1
ATOM 685 C CA . ARG A 1 87 ? -4.059 10.885 26.889 1.00 90.38 87 ARG A CA 1
ATOM 686 C C . ARG A 1 87 ? -3.820 11.728 25.635 1.00 90.38 87 ARG A C 1
ATOM 688 O O . ARG A 1 87 ? -4.746 11.997 24.877 1.00 90.38 87 ARG A O 1
ATOM 695 N N . GLU A 1 88 ? -2.574 12.116 25.409 1.00 90.75 88 GLU A N 1
ATOM 696 C CA . GLU A 1 88 ? -2.125 12.889 24.257 1.00 90.75 88 GLU A CA 1
ATOM 697 C C . GLU A 1 88 ? -2.400 12.132 22.950 1.00 90.75 88 GLU A C 1
ATOM 699 O O . GLU A 1 88 ? -2.898 12.726 21.995 1.00 90.75 88 GLU A O 1
ATOM 704 N N . LEU A 1 89 ? -2.182 10.807 22.922 1.00 90.56 89 LEU A N 1
ATOM 705 C CA . LEU A 1 89 ? -2.494 9.981 21.750 1.00 90.56 89 LEU A CA 1
ATOM 706 C C . LEU A 1 89 ? -3.998 9.952 21.455 1.00 90.56 89 LEU A C 1
ATOM 708 O O . LEU A 1 89 ? -4.391 10.005 20.291 1.00 90.56 89 LEU A O 1
ATOM 712 N N . GLU A 1 90 ? -4.854 9.926 22.478 1.00 90.38 90 GLU A N 1
ATOM 713 C CA . GLU A 1 90 ? -6.319 9.923 22.313 1.00 90.38 90 GLU A CA 1
ATOM 714 C C . GLU A 1 90 ? -6.874 11.231 21.720 1.00 90.38 90 GLU A C 1
ATOM 716 O O . GLU A 1 90 ? -7.978 11.265 21.156 1.00 90.38 90 GLU A O 1
ATOM 721 N N . GLN A 1 91 ? -6.111 12.316 21.860 1.00 90.19 91 GLN A N 1
ATOM 722 C CA . GLN A 1 91 ? -6.462 13.652 21.383 1.00 90.19 91 GLN A CA 1
ATOM 723 C C . GLN A 1 91 ? -5.971 13.940 19.965 1.00 90.19 91 GLN A C 1
ATOM 725 O O . GLN A 1 91 ? -6.435 14.902 19.354 1.00 90.19 91 GLN A O 1
ATOM 730 N N . THR A 1 92 ? -5.077 13.114 19.424 1.00 90.62 92 THR A N 1
ATOM 731 C CA . THR A 1 92 ? -4.639 13.244 18.032 1.00 90.62 92 THR A CA 1
ATOM 732 C C . THR A 1 92 ? -5.801 13.061 17.053 1.00 90.62 92 THR A C 1
ATOM 734 O O . THR A 1 92 ? -6.783 12.361 17.326 1.00 90.62 92 THR A O 1
ATOM 737 N N . ASP A 1 93 ? -5.668 13.647 15.863 1.00 91.94 93 ASP A N 1
ATOM 738 C CA . ASP A 1 93 ? -6.558 13.360 14.738 1.00 91.94 93 ASP A CA 1
ATOM 739 C C . ASP A 1 93 ? -6.165 12.035 14.066 1.00 91.94 93 ASP A C 1
ATOM 741 O O . ASP A 1 93 ? -5.713 11.983 12.924 1.00 91.94 93 ASP A O 1
ATOM 745 N N . TRP A 1 94 ? -6.304 10.933 14.797 1.00 94.38 94 TRP A N 1
ATOM 746 C CA . TRP A 1 94 ? -5.945 9.596 14.323 1.00 94.38 94 TRP A CA 1
ATOM 747 C C . TRP A 1 94 ? -6.803 9.107 13.145 1.00 94.38 94 TRP A C 1
ATOM 749 O O . TRP A 1 94 ? -6.449 8.109 12.516 1.00 94.38 94 TRP A O 1
ATOM 759 N N . VAL A 1 95 ? -7.909 9.791 12.820 1.00 95.62 95 VAL A N 1
ATOM 760 C CA . VAL A 1 95 ? -8.728 9.478 11.640 1.00 95.62 95 VAL A CA 1
ATOM 761 C C . VAL A 1 95 ? -8.120 10.064 10.377 1.00 95.62 95 VAL A C 1
ATOM 763 O O . VAL A 1 95 ? -7.995 9.337 9.391 1.00 95.62 95 VAL A O 1
ATOM 766 N N . ASN A 1 96 ? -7.727 11.341 10.387 1.00 93.12 96 ASN A N 1
ATOM 767 C CA . ASN A 1 96 ? -7.175 11.996 9.194 1.00 93.12 96 ASN A CA 1
ATOM 768 C C . ASN A 1 96 ? -5.639 11.969 9.141 1.00 93.12 96 ASN A C 1
ATOM 770 O O . ASN A 1 96 ? -5.057 12.211 8.087 1.00 93.12 96 ASN A O 1
ATOM 774 N N . ALA A 1 97 ? -4.975 11.638 10.250 1.00 90.44 97 ALA A N 1
ATOM 775 C CA . ALA A 1 97 ? -3.528 11.467 10.346 1.00 90.44 97 ALA A CA 1
ATOM 776 C C . ALA A 1 97 ? -3.124 10.141 11.037 1.00 90.44 97 ALA A C 1
ATOM 778 O O . ALA A 1 97 ? -2.341 10.144 11.993 1.00 90.44 97 ALA A O 1
ATOM 779 N N . PRO A 1 98 ? -3.598 8.976 10.547 1.00 92.81 98 PRO A N 1
ATOM 780 C CA . PRO A 1 98 ? -3.312 7.678 11.167 1.00 92.81 98 PRO A CA 1
ATOM 781 C C . PRO A 1 98 ? -1.816 7.312 11.180 1.00 92.81 98 PRO A C 1
ATOM 783 O O . PRO A 1 98 ? -1.362 6.582 12.064 1.00 92.81 98 PRO A O 1
ATOM 786 N N . ALA A 1 99 ? -1.028 7.827 10.228 1.00 87.50 99 ALA A N 1
ATOM 787 C CA . ALA A 1 99 ? 0.422 7.630 10.194 1.00 87.50 99 ALA A CA 1
ATOM 788 C C . ALA A 1 99 ? 1.122 8.298 11.391 1.00 87.50 99 ALA A C 1
ATOM 790 O O . ALA A 1 99 ? 1.890 7.633 12.082 1.00 87.50 99 ALA A O 1
ATOM 791 N N . ILE A 1 100 ? 0.772 9.555 11.696 1.00 88.12 100 ILE A N 1
ATOM 792 C CA . ILE A 1 100 ? 1.320 10.305 12.840 1.00 88.12 100 ILE A CA 1
ATOM 793 C C . ILE A 1 100 ? 0.988 9.581 14.149 1.00 88.12 100 ILE A C 1
ATOM 795 O O . ILE A 1 100 ? 1.866 9.361 14.981 1.00 88.12 100 ILE A O 1
ATOM 799 N N . PHE A 1 101 ? -0.263 9.131 14.303 1.00 92.25 101 PHE A N 1
ATOM 800 C CA . PHE A 1 101 ? -0.654 8.324 15.460 1.00 92.25 101 PHE A CA 1
ATOM 801 C C . PHE A 1 101 ? 0.194 7.052 15.580 1.00 92.25 101 PHE A C 1
ATOM 803 O O . PHE A 1 101 ? 0.650 6.718 16.668 1.00 92.25 101 PHE A O 1
ATOM 810 N N . SER A 1 102 ? 0.422 6.339 14.473 1.00 90.38 102 SER A N 1
ATOM 811 C CA . SER A 1 102 ? 1.175 5.077 14.469 1.00 90.38 102 SER A CA 1
ATOM 812 C C . SER A 1 102 ? 2.640 5.268 14.873 1.00 90.38 102 SER A C 1
ATOM 814 O O . SER A 1 102 ? 3.200 4.433 15.588 1.00 90.38 102 SER A O 1
ATOM 816 N N . GLU A 1 103 ? 3.262 6.366 14.443 1.00 88.19 103 GLU A N 1
ATOM 817 C CA . GLU A 1 103 ? 4.624 6.737 14.835 1.00 88.19 103 GLU A CA 1
ATOM 818 C C . GLU A 1 103 ? 4.706 7.051 16.333 1.00 88.19 103 GLU A C 1
ATOM 820 O O . GLU A 1 103 ? 5.519 6.460 17.048 1.00 88.19 103 GLU A O 1
ATOM 825 N N . GLN A 1 104 ? 3.811 7.907 16.830 1.00 91.25 104 GLN A N 1
ATOM 826 C CA . GLN A 1 104 ? 3.757 8.279 18.246 1.00 91.25 104 GLN A CA 1
ATOM 827 C C . GLN A 1 104 ? 3.403 7.082 19.146 1.00 91.25 104 GLN A C 1
ATOM 829 O O . GLN A 1 104 ? 4.009 6.901 20.204 1.00 91.25 104 GLN A O 1
ATOM 834 N N . LEU A 1 105 ? 2.483 6.214 18.707 1.00 93.25 105 LEU A N 1
ATOM 835 C CA . LEU A 1 105 ? 2.166 4.953 19.375 1.00 93.25 105 LEU A CA 1
ATOM 836 C C . LEU A 1 105 ? 3.410 4.072 19.469 1.00 93.25 105 LEU A C 1
ATOM 838 O O . LEU A 1 105 ? 3.725 3.575 20.545 1.00 93.25 105 LEU A O 1
ATOM 842 N N . SER A 1 106 ? 4.136 3.895 18.364 1.00 90.38 106 SER A N 1
ATOM 843 C CA . SER A 1 106 ? 5.345 3.067 18.345 1.00 90.38 106 SER A CA 1
ATOM 844 C C . SER A 1 106 ? 6.386 3.581 19.339 1.00 90.38 106 SER A C 1
ATOM 846 O O . SER A 1 106 ? 6.920 2.788 20.116 1.00 90.38 106 SER A O 1
ATOM 848 N N . ALA A 1 107 ? 6.634 4.895 19.367 1.00 90.81 107 ALA A N 1
ATOM 849 C CA . ALA A 1 107 ? 7.545 5.518 20.326 1.00 90.81 107 ALA A CA 1
ATOM 850 C C . ALA A 1 107 ? 7.113 5.251 21.780 1.00 90.81 107 ALA A C 1
ATOM 852 O O . ALA A 1 107 ? 7.911 4.775 22.588 1.00 90.81 107 ALA A O 1
ATOM 853 N N . HIS A 1 108 ? 5.832 5.457 22.094 1.00 93.31 108 HIS A N 1
ATOM 854 C CA . HIS A 1 108 ? 5.282 5.199 23.428 1.00 93.31 108 HIS A CA 1
ATOM 855 C C . HIS A 1 108 ? 5.391 3.727 23.850 1.00 93.31 108 HIS A C 1
ATOM 857 O O . HIS A 1 108 ? 5.759 3.417 24.987 1.00 93.31 108 HIS A O 1
ATOM 863 N N . LEU A 1 109 ? 5.098 2.793 22.943 1.00 93.69 109 LEU A N 1
ATOM 864 C CA . LEU A 1 109 ? 5.176 1.356 23.218 1.00 93.69 109 LEU A CA 1
ATOM 865 C C . LEU A 1 109 ? 6.612 0.893 23.492 1.00 93.69 109 LEU A C 1
ATOM 867 O O . LEU A 1 109 ? 6.805 -0.014 24.303 1.00 93.69 109 LEU A O 1
ATOM 871 N N . TRP A 1 110 ? 7.611 1.515 22.860 1.00 92.81 110 TRP A N 1
ATOM 872 C CA . TRP A 1 110 ? 9.019 1.282 23.186 1.00 92.81 110 TRP A CA 1
ATOM 873 C C . TRP A 1 110 ? 9.361 1.777 24.590 1.00 92.81 110 TRP A C 1
ATOM 875 O O . TRP A 1 110 ? 9.897 1.006 25.384 1.00 92.81 110 TRP A O 1
ATOM 885 N N . THR A 1 111 ? 9.002 3.019 24.921 1.00 93.56 111 THR A N 1
ATOM 886 C CA . THR A 1 111 ? 9.277 3.619 26.237 1.00 93.56 111 THR A CA 1
ATOM 887 C C . THR A 1 111 ? 8.591 2.872 27.381 1.00 93.56 111 THR A C 1
ATOM 889 O O . THR A 1 111 ? 9.128 2.788 28.479 1.00 93.56 111 THR A O 1
ATOM 892 N N . THR A 1 112 ? 7.411 2.303 27.132 1.00 94.38 112 THR A N 1
ATOM 893 C CA . THR A 1 112 ? 6.635 1.555 28.136 1.00 94.38 112 THR A CA 1
ATOM 894 C C . THR A 1 112 ? 6.855 0.043 28.091 1.00 94.38 112 THR A C 1
ATOM 896 O O . THR A 1 112 ? 6.176 -0.688 28.809 1.00 94.38 112 THR A O 1
ATOM 899 N N . HIS A 1 113 ? 7.777 -0.441 27.251 1.00 94.31 113 HIS A N 1
ATOM 900 C CA . HIS A 1 113 ? 8.057 -1.868 27.042 1.00 94.31 113 HIS A CA 1
ATOM 901 C C . HIS A 1 113 ? 6.836 -2.715 26.619 1.00 94.31 113 HIS A C 1
ATOM 903 O O . HIS A 1 113 ? 6.839 -3.937 26.747 1.00 94.31 113 HIS A O 1
ATOM 909 N N . GLN A 1 114 ? 5.798 -2.088 26.059 1.00 95.88 114 GLN A N 1
ATOM 910 C CA . GLN A 1 114 ? 4.595 -2.757 25.548 1.00 95.88 114 GLN A CA 1
ATOM 911 C C . GLN A 1 114 ? 4.738 -3.203 24.078 1.00 95.88 114 GLN A C 1
ATOM 913 O O . GLN A 1 114 ? 3.839 -3.848 23.533 1.00 95.88 114 GLN A O 1
ATOM 918 N N . ILE A 1 115 ? 5.863 -2.879 23.424 1.00 93.81 115 ILE A N 1
ATOM 919 C CA . ILE A 1 115 ? 6.095 -3.162 21.999 1.00 93.81 115 ILE A CA 1
ATOM 920 C C . ILE A 1 115 ? 6.014 -4.657 21.652 1.00 93.81 115 ILE A C 1
ATOM 922 O O . ILE A 1 115 ? 5.503 -5.010 20.591 1.00 93.81 115 ILE A O 1
ATOM 926 N N . GLU A 1 116 ? 6.447 -5.545 22.548 1.00 93.94 116 GLU A N 1
ATOM 927 C CA . GLU A 1 116 ? 6.402 -6.993 22.308 1.00 93.94 116 GLU A CA 1
ATOM 928 C C . GLU A 1 116 ? 4.971 -7.546 22.362 1.00 93.94 116 GLU A C 1
ATOM 930 O O . GLU A 1 116 ? 4.599 -8.373 21.531 1.00 93.94 116 GLU A O 1
ATOM 935 N N . ILE A 1 117 ? 4.126 -7.019 23.259 1.00 94.06 117 ILE A N 1
ATOM 936 C CA . ILE A 1 117 ? 2.694 -7.360 23.323 1.00 94.06 117 ILE A CA 1
ATOM 937 C C . ILE A 1 117 ? 2.012 -6.955 22.015 1.00 94.06 117 ILE A C 1
ATOM 939 O O . ILE A 1 117 ? 1.296 -7.749 21.404 1.00 94.06 117 ILE A O 1
ATOM 943 N N . PHE A 1 118 ? 2.280 -5.731 21.555 1.00 94.62 118 PHE A N 1
ATOM 944 C CA . PHE A 1 118 ? 1.750 -5.222 20.296 1.00 94.62 118 PHE A CA 1
ATOM 945 C C . PHE A 1 118 ? 2.186 -6.076 19.097 1.00 94.62 118 PHE A C 1
ATOM 947 O O . PHE A 1 118 ? 1.353 -6.465 18.279 1.00 94.62 118 PHE A O 1
ATOM 954 N N . ARG A 1 119 ? 3.480 -6.410 18.997 1.00 93.12 119 ARG A N 1
ATOM 955 C CA . ARG A 1 119 ? 4.020 -7.240 17.908 1.00 93.12 119 ARG A CA 1
ATOM 956 C C . ARG A 1 119 ? 3.403 -8.632 17.895 1.00 93.12 119 ARG A C 1
ATOM 958 O O . ARG A 1 119 ? 2.975 -9.087 16.837 1.00 93.12 119 ARG A O 1
ATOM 965 N N . ALA A 1 120 ? 3.317 -9.286 19.052 1.00 94.44 120 ALA A N 1
ATOM 966 C CA . ALA A 1 120 ? 2.697 -10.601 19.168 1.00 94.44 120 ALA A CA 1
ATOM 967 C C . ALA A 1 120 ? 1.220 -10.568 18.737 1.00 94.44 120 ALA A C 1
ATOM 969 O O . ALA A 1 120 ? 0.786 -11.429 17.970 1.00 94.44 120 ALA A O 1
ATOM 970 N N . ALA A 1 121 ? 0.473 -9.540 19.156 1.00 95.06 121 ALA A N 1
ATOM 971 C CA . ALA A 1 121 ? -0.918 -9.336 18.759 1.00 95.06 121 ALA A CA 1
ATOM 972 C C . ALA A 1 121 ? -1.068 -9.104 17.246 1.00 95.06 121 ALA A C 1
ATOM 974 O O . ALA A 1 121 ? -1.936 -9.704 16.613 1.00 95.06 121 ALA A O 1
ATOM 975 N N . ALA A 1 122 ? -0.202 -8.281 16.648 1.00 93.62 122 ALA A N 1
ATOM 976 C CA . ALA A 1 122 ? -0.204 -8.015 15.211 1.00 93.62 122 ALA A CA 1
ATOM 977 C C . ALA A 1 122 ? 0.099 -9.276 14.388 1.00 93.62 122 ALA A C 1
ATOM 979 O O . ALA A 1 122 ? -0.603 -9.557 13.416 1.00 93.62 122 ALA A O 1
ATOM 980 N N . VAL A 1 123 ? 1.095 -10.070 14.797 1.00 93.69 123 VAL A N 1
ATOM 981 C CA . VAL A 1 123 ? 1.436 -11.344 14.141 1.00 93.69 123 VAL A CA 1
ATOM 982 C C . VAL A 1 123 ? 0.283 -12.343 14.238 1.00 93.69 123 VAL A C 1
ATOM 984 O O . VAL A 1 123 ? -0.072 -12.965 13.237 1.00 93.69 123 VAL A O 1
ATOM 987 N N . ASP A 1 124 ? -0.327 -12.489 15.417 1.00 94.38 124 ASP A N 1
ATOM 988 C CA . ASP A 1 124 ? -1.478 -13.375 15.604 1.00 94.38 124 ASP A CA 1
ATOM 989 C C . ASP A 1 124 ? -2.686 -12.939 14.761 1.00 94.38 124 ASP A C 1
ATOM 991 O O . ASP A 1 124 ? -3.305 -13.773 14.097 1.00 94.38 124 ASP A O 1
ATOM 995 N N . TYR A 1 125 ? -2.983 -11.637 14.729 1.00 93.69 125 TYR A N 1
ATOM 996 C CA . TYR A 1 125 ? -4.046 -11.073 13.900 1.00 93.69 125 TYR A CA 1
ATOM 997 C C . TYR A 1 125 ? -3.829 -11.376 12.413 1.00 93.69 125 TYR A C 1
ATOM 999 O O . TYR A 1 125 ? -4.711 -11.959 11.780 1.00 93.69 125 TYR A O 1
ATOM 1007 N N . VAL A 1 126 ? -2.651 -11.047 11.868 1.00 91.38 126 VAL A N 1
ATOM 1008 C CA . VAL A 1 126 ? -2.328 -11.297 10.453 1.00 91.38 126 VAL A CA 1
ATOM 1009 C C . VAL A 1 126 ? -2.433 -12.786 10.137 1.00 91.38 126 VAL A C 1
ATOM 1011 O O . VAL A 1 126 ? -3.077 -13.158 9.161 1.00 91.38 126 VAL A O 1
ATOM 1014 N N . ARG A 1 127 ? -1.893 -13.656 10.998 1.00 92.12 127 ARG A N 1
ATOM 1015 C CA . ARG A 1 127 ? -2.002 -15.110 10.829 1.00 92.12 127 ARG A CA 1
ATOM 1016 C C . ARG A 1 127 ? -3.458 -15.572 10.743 1.00 92.12 127 ARG A C 1
ATOM 1018 O O . ARG A 1 127 ? -3.779 -16.382 9.877 1.00 92.12 127 ARG A O 1
ATOM 1025 N N . LYS A 1 128 ? -4.334 -15.081 11.626 1.00 92.25 128 LYS A N 1
ATOM 1026 C CA . LYS A 1 128 ? -5.760 -15.446 11.640 1.00 92.25 128 LYS A CA 1
ATOM 1027 C C . LYS A 1 128 ? -6.491 -14.962 10.388 1.00 92.25 128 LYS A C 1
ATOM 1029 O O . LYS A 1 128 ? -7.244 -15.736 9.802 1.00 92.25 128 LYS A O 1
ATOM 1034 N N . VAL A 1 129 ? -6.226 -13.731 9.947 1.00 90.56 129 VAL A N 1
ATOM 1035 C CA . VAL A 1 129 ? -6.763 -13.201 8.684 1.00 90.56 129 VAL A CA 1
ATOM 1036 C C . VAL A 1 129 ? -6.340 -14.097 7.521 1.00 90.56 129 VAL A C 1
ATOM 1038 O O . VAL A 1 129 ? -7.200 -14.588 6.793 1.00 90.56 129 VAL A O 1
ATOM 1041 N N . THR A 1 130 ? -5.040 -14.365 7.375 1.00 87.75 130 THR A N 1
ATOM 1042 C CA . THR A 1 130 ? -4.505 -15.180 6.275 1.00 87.75 130 THR A CA 1
ATOM 1043 C C . THR A 1 130 ? -5.072 -16.600 6.287 1.00 87.75 130 THR A C 1
ATOM 1045 O O . THR A 1 130 ? -5.414 -17.133 5.236 1.00 87.75 130 THR A O 1
ATOM 1048 N N . ALA A 1 131 ? -5.232 -17.207 7.467 1.00 88.81 131 ALA A N 1
ATOM 1049 C CA . ALA A 1 131 ? -5.822 -18.538 7.602 1.00 88.81 131 ALA A CA 1
ATOM 1050 C C . ALA A 1 131 ? -7.320 -18.577 7.246 1.00 88.81 131 ALA A C 1
ATOM 1052 O O . ALA A 1 131 ? -7.820 -19.617 6.825 1.00 88.81 131 ALA A O 1
ATOM 1053 N N . SER A 1 132 ? -8.038 -17.463 7.415 1.00 87.25 132 SER A N 1
ATOM 1054 C CA . SER A 1 132 ? -9.481 -17.389 7.158 1.00 87.25 132 SER A CA 1
ATOM 1055 C C . SER A 1 132 ? -9.848 -17.233 5.682 1.00 87.25 132 SER A C 1
ATOM 1057 O O . SER A 1 132 ? -10.960 -17.584 5.290 1.00 87.25 132 SER A O 1
ATOM 1059 N N . ALA A 1 133 ? -8.939 -16.696 4.866 1.00 79.19 133 ALA A N 1
ATOM 1060 C CA . ALA A 1 133 ? -9.206 -16.406 3.466 1.00 79.19 133 ALA A CA 1
ATOM 1061 C C . ALA A 1 133 ? -7.906 -16.504 2.644 1.00 79.19 133 ALA A C 1
ATOM 1063 O O . ALA A 1 133 ? -7.186 -15.505 2.527 1.00 79.19 133 ALA A O 1
ATOM 1064 N N . PRO A 1 134 ? -7.590 -17.693 2.090 1.00 76.56 134 PRO A N 1
ATOM 1065 C CA . PRO A 1 134 ? -6.406 -17.870 1.259 1.00 76.56 134 PRO A CA 1
ATOM 1066 C C . PRO A 1 134 ? -6.482 -17.000 0.001 1.00 76.56 134 PRO A C 1
ATOM 1068 O O . PRO A 1 134 ? -7.568 -16.669 -0.486 1.00 76.56 134 PRO A O 1
ATOM 1071 N N . ASP A 1 135 ? -5.315 -16.636 -0.527 1.00 73.94 135 ASP A N 1
ATOM 1072 C CA . ASP A 1 135 ? -5.231 -15.809 -1.726 1.00 73.94 135 ASP A CA 1
ATOM 1073 C C . ASP A 1 135 ? -5.906 -16.505 -2.914 1.00 73.94 135 ASP A C 1
ATOM 1075 O O . ASP A 1 135 ? -5.701 -17.707 -3.128 1.00 73.94 135 ASP A O 1
ATOM 1079 N N . PRO A 1 136 ? -6.700 -15.772 -3.716 1.00 75.00 136 PRO A N 1
ATOM 1080 C CA . PRO A 1 136 ? -7.267 -16.339 -4.923 1.00 75.00 136 PRO A CA 1
ATOM 1081 C C . PRO A 1 136 ? -6.136 -16.781 -5.853 1.00 75.00 136 PRO A C 1
ATOM 1083 O O . PRO A 1 136 ? -5.175 -16.041 -6.090 1.00 75.00 136 PRO A O 1
ATOM 1086 N N . ALA A 1 137 ? -6.262 -17.989 -6.399 1.00 80.75 137 ALA A N 1
ATOM 1087 C CA . ALA A 1 137 ? -5.299 -18.504 -7.356 1.00 80.75 137 ALA A CA 1
ATOM 1088 C C . ALA A 1 137 ? -5.243 -17.578 -8.579 1.00 80.75 137 ALA A C 1
ATOM 1090 O O . ALA A 1 137 ? -6.255 -17.319 -9.234 1.00 80.75 137 ALA A O 1
ATOM 1091 N N . LEU A 1 138 ? -4.051 -17.067 -8.888 1.00 82.75 138 LEU A N 1
ATOM 1092 C CA . LEU A 1 138 ? -3.846 -16.298 -10.107 1.00 82.75 138 LEU A CA 1
ATOM 1093 C C . LEU A 1 138 ? -3.860 -17.248 -11.315 1.00 82.75 138 LEU A C 1
ATOM 1095 O O . LEU A 1 138 ? -3.294 -18.339 -11.219 1.00 82.75 138 LEU A O 1
ATOM 1099 N N . PRO A 1 139 ? -4.400 -16.827 -12.478 1.00 84.62 139 PRO A N 1
ATOM 1100 C CA . PRO A 1 139 ? -4.328 -17.617 -13.712 1.00 84.62 139 PRO A CA 1
ATOM 1101 C C . PRO A 1 139 ? -2.891 -17.995 -14.086 1.00 84.62 139 PRO A C 1
ATOM 1103 O O . PRO A 1 139 ? -2.643 -18.991 -14.760 1.00 84.62 139 PRO A O 1
ATOM 1106 N N . THR A 1 140 ? -1.929 -17.169 -13.670 1.00 90.06 140 THR A N 1
ATOM 1107 C CA . THR A 1 140 ? -0.506 -17.439 -13.803 1.00 90.06 140 THR A CA 1
ATOM 1108 C C . THR A 1 140 ? 0.294 -16.606 -12.797 1.00 90.06 140 THR A C 1
ATOM 1110 O O . THR A 1 140 ? -0.182 -15.573 -12.322 1.00 90.06 140 THR A O 1
ATOM 1113 N N . HIS A 1 141 ? 1.526 -17.015 -12.487 1.00 90.69 141 HIS A N 1
ATOM 1114 C CA . HIS A 1 141 ? 2.414 -16.223 -11.633 1.00 90.69 141 HIS A CA 1
ATOM 1115 C C . HIS A 1 141 ? 2.717 -14.854 -12.253 1.00 90.69 141 HIS A C 1
ATOM 1117 O O . HIS A 1 141 ? 2.947 -14.746 -13.464 1.00 90.69 141 HIS A O 1
ATOM 1123 N N . ARG A 1 142 ? 2.769 -13.815 -11.413 1.00 92.00 142 ARG A N 1
ATOM 1124 C CA . ARG A 1 142 ? 3.193 -12.480 -11.845 1.00 92.00 142 ARG A CA 1
ATOM 1125 C C . ARG A 1 142 ? 4.622 -12.529 -12.379 1.00 92.00 142 ARG A C 1
ATOM 1127 O O . ARG A 1 142 ? 5.469 -13.221 -11.817 1.00 92.00 142 ARG A O 1
ATOM 1134 N N . LEU A 1 143 ? 4.880 -11.794 -13.454 1.00 94.62 143 LEU A N 1
ATOM 1135 C CA . LEU A 1 143 ? 6.194 -11.696 -14.080 1.00 94.62 143 LEU A CA 1
ATOM 1136 C C . LEU A 1 143 ? 6.715 -10.268 -13.939 1.00 94.62 143 LEU A C 1
ATOM 1138 O O . LEU A 1 143 ? 6.047 -9.325 -14.353 1.00 94.62 143 LEU A O 1
ATOM 1142 N N . GLY A 1 144 ? 7.918 -10.116 -13.391 1.00 94.12 144 GLY A N 1
ATOM 1143 C CA . GLY A 1 144 ? 8.637 -8.849 -13.375 1.00 94.12 144 GLY A CA 1
ATOM 1144 C C . GLY A 1 144 ? 9.967 -8.980 -14.091 1.00 94.12 144 GLY A C 1
ATOM 1145 O O . GLY A 1 144 ? 10.728 -9.910 -13.827 1.00 94.12 144 GLY A O 1
ATOM 1146 N N . ILE A 1 145 ? 10.241 -8.046 -14.995 1.00 93.50 145 ILE A N 1
ATOM 1147 C CA . ILE A 1 145 ? 11.494 -7.979 -15.733 1.00 93.50 145 ILE A CA 1
ATOM 1148 C C . ILE A 1 145 ? 12.146 -6.635 -15.455 1.00 93.50 145 ILE A C 1
ATOM 1150 O O . ILE A 1 145 ? 11.549 -5.598 -15.723 1.00 93.50 145 ILE A O 1
ATOM 1154 N N . ALA A 1 146 ? 13.378 -6.660 -14.951 1.00 91.88 146 ALA A N 1
ATOM 1155 C CA . ALA A 1 146 ? 14.196 -5.470 -14.772 1.00 91.88 146 ALA A CA 1
ATOM 1156 C C . ALA A 1 146 ? 15.381 -5.501 -15.742 1.00 91.88 146 ALA A C 1
ATOM 1158 O O . ALA A 1 146 ? 16.177 -6.442 -15.720 1.00 91.88 146 ALA A O 1
ATOM 1159 N N . ILE A 1 147 ? 15.502 -4.471 -16.575 1.00 89.88 147 ILE A N 1
ATOM 1160 C CA . ILE A 1 147 ? 16.632 -4.269 -17.482 1.00 89.88 147 ILE A CA 1
ATOM 1161 C C . ILE A 1 147 ? 17.486 -3.145 -16.909 1.00 89.88 147 ILE A C 1
ATOM 1163 O O . ILE A 1 147 ? 17.008 -2.036 -16.690 1.00 89.88 147 ILE A O 1
ATOM 1167 N N . ILE A 1 148 ? 18.753 -3.443 -16.629 1.00 87.38 148 ILE A N 1
ATOM 1168 C CA . ILE A 1 148 ? 19.690 -2.508 -16.002 1.00 87.38 148 ILE A CA 1
ATOM 1169 C C . ILE A 1 148 ? 21.036 -2.535 -16.719 1.00 87.38 148 ILE A C 1
ATOM 1171 O O . ILE A 1 148 ? 21.430 -3.558 -17.277 1.00 87.38 148 ILE A O 1
ATOM 1175 N N . GLY A 1 149 ? 21.757 -1.416 -16.663 1.00 81.62 149 GLY A N 1
ATOM 1176 C CA . GLY A 1 149 ? 23.107 -1.308 -17.217 1.00 81.62 149 GLY A CA 1
ATOM 1177 C C . GLY A 1 149 ? 23.177 -0.862 -18.678 1.00 81.62 149 GLY A C 1
ATOM 1178 O O . GLY A 1 149 ? 24.243 -0.955 -19.282 1.00 81.62 149 GLY A O 1
ATOM 1179 N N . GLN A 1 150 ? 22.083 -0.358 -19.259 1.00 77.88 150 GLN A N 1
ATOM 1180 C CA . GLN A 1 150 ? 22.158 0.321 -20.553 1.00 77.88 150 GLN A CA 1
ATOM 1181 C C . GLN A 1 150 ? 23.145 1.496 -20.460 1.00 77.88 150 GLN A C 1
ATOM 1183 O O . GLN A 1 150 ? 23.041 2.322 -19.559 1.00 77.88 150 GLN A O 1
ATOM 1188 N N . GLY A 1 151 ? 24.116 1.546 -21.375 1.00 76.12 151 GLY A N 1
ATOM 1189 C CA . GLY A 1 151 ? 25.166 2.571 -21.386 1.00 76.12 151 GLY A CA 1
ATOM 1190 C C . GLY A 1 151 ? 26.341 2.313 -20.434 1.00 76.12 151 GLY A C 1
ATOM 1191 O O . GLY A 1 151 ? 27.298 3.080 -20.440 1.00 76.12 151 GLY A O 1
ATOM 1192 N N . VAL A 1 152 ? 26.328 1.230 -19.649 1.00 80.06 152 VAL A N 1
ATOM 1193 C CA . VAL A 1 152 ? 27.446 0.886 -18.759 1.00 80.06 152 VAL A CA 1
ATOM 1194 C C . VAL A 1 152 ? 28.540 0.164 -19.548 1.00 80.06 152 VAL A C 1
ATOM 1196 O O . VAL A 1 152 ? 28.348 -0.963 -19.998 1.00 80.06 152 VAL A O 1
ATOM 1199 N N . ALA A 1 153 ? 29.707 0.799 -19.686 1.00 76.56 153 ALA A N 1
ATOM 1200 C CA . ALA A 1 153 ? 30.856 0.224 -20.394 1.00 76.56 153 ALA A CA 1
ATOM 1201 C C . ALA A 1 153 ? 31.564 -0.890 -19.600 1.00 76.56 153 ALA A C 1
ATOM 1203 O O . ALA A 1 153 ? 32.101 -1.833 -20.180 1.00 76.56 153 ALA A O 1
ATOM 1204 N N . ARG A 1 154 ? 31.568 -0.793 -18.264 1.00 78.75 154 ARG A N 1
ATOM 1205 C CA . ARG A 1 154 ? 32.202 -1.757 -17.358 1.00 78.75 154 ARG A CA 1
ATOM 1206 C C . ARG A 1 154 ? 31.432 -1.828 -16.043 1.00 78.75 154 ARG A C 1
ATOM 1208 O O . ARG A 1 154 ? 31.017 -0.801 -15.518 1.00 78.75 154 ARG A O 1
ATOM 1215 N N . ASN A 1 155 ? 31.253 -3.035 -15.509 1.00 76.81 155 ASN A N 1
ATOM 1216 C CA . ASN A 1 155 ? 30.622 -3.246 -14.211 1.00 76.81 155 ASN A CA 1
ATOM 1217 C C . ASN A 1 155 ? 31.479 -4.167 -13.338 1.00 76.81 155 ASN A C 1
ATOM 1219 O O . ASN A 1 155 ? 31.563 -5.370 -13.586 1.00 76.81 155 ASN A O 1
ATOM 1223 N N . ASP A 1 156 ? 32.053 -3.597 -12.283 1.00 79.62 156 ASP A N 1
ATOM 1224 C CA . ASP A 1 156 ? 32.884 -4.316 -11.314 1.00 79.62 156 ASP A CA 1
ATOM 1225 C C . ASP A 1 156 ? 32.064 -4.800 -10.098 1.00 79.62 156 ASP A C 1
ATOM 1227 O O . ASP A 1 156 ? 32.568 -5.493 -9.209 1.00 79.62 156 ASP A O 1
ATOM 1231 N N . TYR A 1 157 ? 30.770 -4.464 -10.054 1.00 81.06 157 TYR A N 1
ATOM 1232 C CA . TYR A 1 157 ? 29.872 -4.772 -8.952 1.00 81.06 157 TYR A CA 1
ATOM 1233 C C . TYR A 1 157 ? 29.037 -6.032 -9.215 1.00 81.06 157 TYR A C 1
ATOM 1235 O O . TYR A 1 157 ? 28.385 -6.204 -10.250 1.00 81.06 157 TYR A O 1
ATOM 1243 N N . ARG A 1 158 ? 28.973 -6.918 -8.213 1.00 81.50 158 ARG A N 1
ATOM 1244 C CA . ARG A 1 158 ? 28.115 -8.112 -8.255 1.00 81.50 158 ARG A CA 1
ATOM 1245 C C . ARG A 1 158 ? 26.652 -7.732 -8.034 1.00 81.50 158 ARG A C 1
ATOM 1247 O O . ARG A 1 158 ? 26.145 -7.796 -6.911 1.00 81.50 158 ARG A O 1
ATOM 1254 N N . LEU A 1 159 ? 25.970 -7.399 -9.128 1.00 81.06 159 LEU A N 1
ATOM 1255 C CA . LEU A 1 159 ? 24.530 -7.150 -9.139 1.00 81.06 159 LEU A CA 1
ATOM 1256 C C . LEU A 1 159 ? 23.761 -8.319 -8.510 1.00 81.06 159 LEU A C 1
ATOM 1258 O O . LEU A 1 159 ? 24.118 -9.494 -8.668 1.00 81.06 159 LEU A O 1
ATOM 1262 N N . PHE A 1 160 ? 22.707 -7.962 -7.776 1.00 83.12 160 PHE A N 1
ATOM 1263 C CA . PHE A 1 160 ? 21.761 -8.892 -7.163 1.00 83.12 160 PHE A CA 1
ATOM 1264 C C . PHE A 1 160 ? 22.384 -9.928 -6.213 1.00 83.12 160 PHE A C 1
ATOM 1266 O O . PHE A 1 160 ? 21.813 -10.998 -6.025 1.00 83.12 160 PHE A O 1
ATOM 1273 N N . ARG A 1 161 ? 23.523 -9.630 -5.559 1.00 85.75 161 ARG A N 1
ATOM 1274 C CA . ARG A 1 161 ? 24.205 -10.557 -4.625 1.00 85.75 161 ARG A CA 1
ATOM 1275 C C . ARG A 1 161 ? 23.254 -11.237 -3.630 1.00 85.75 161 ARG A C 1
ATOM 1277 O O . ARG A 1 161 ? 23.398 -12.430 -3.397 1.00 85.75 161 ARG A O 1
ATOM 1284 N N . LYS A 1 162 ? 22.297 -10.492 -3.064 1.00 86.12 162 LYS A N 1
ATOM 1285 C CA . LYS A 1 162 ? 21.311 -11.015 -2.099 1.00 86.12 162 LYS A CA 1
ATOM 1286 C C . LYS A 1 162 ? 20.200 -11.858 -2.741 1.00 86.12 162 LYS A C 1
ATOM 1288 O O . LYS A 1 162 ? 19.628 -12.694 -2.058 1.00 86.12 162 LYS A O 1
ATOM 1293 N N . LEU A 1 163 ? 19.914 -11.658 -4.030 1.00 86.25 163 LEU A N 1
ATOM 1294 C CA . LEU A 1 163 ? 18.897 -12.416 -4.768 1.00 86.25 163 LEU A CA 1
ATOM 1295 C C . LEU A 1 163 ? 19.476 -13.635 -5.495 1.00 86.25 163 LEU A C 1
ATOM 1297 O O . LEU A 1 163 ? 18.723 -14.546 -5.811 1.00 86.25 163 LEU A O 1
ATOM 1301 N N . ARG A 1 164 ? 20.798 -13.699 -5.729 1.00 85.44 164 ARG A N 1
ATOM 1302 C CA . ARG A 1 164 ? 21.445 -14.852 -6.385 1.00 85.44 164 ARG A CA 1
ATOM 1303 C C . ARG A 1 164 ? 21.072 -16.211 -5.773 1.00 85.44 164 ARG A C 1
ATOM 1305 O O . ARG A 1 164 ? 20.829 -17.117 -6.558 1.00 85.44 164 ARG A O 1
ATOM 1312 N N . PRO A 1 165 ? 20.987 -16.382 -4.436 1.00 89.75 165 PRO A N 1
ATOM 1313 C CA . PRO A 1 165 ? 20.582 -17.663 -3.850 1.00 89.75 165 PRO A CA 1
ATOM 1314 C C . PRO A 1 165 ? 19.133 -18.071 -4.152 1.00 89.75 165 PRO A C 1
ATOM 1316 O O . PRO A 1 165 ? 18.784 -19.226 -3.958 1.00 89.75 165 PRO A O 1
ATOM 1319 N N . GLN A 1 166 ? 18.292 -17.133 -4.593 1.00 91.50 166 GLN A N 1
ATOM 1320 C CA . GLN A 1 166 ? 16.860 -17.334 -4.833 1.00 91.50 166 GLN A CA 1
ATOM 1321 C C . GLN A 1 166 ? 16.534 -17.564 -6.318 1.00 91.50 166 GLN A C 1
ATOM 1323 O O . GLN A 1 166 ? 15.368 -17.546 -6.702 1.00 91.5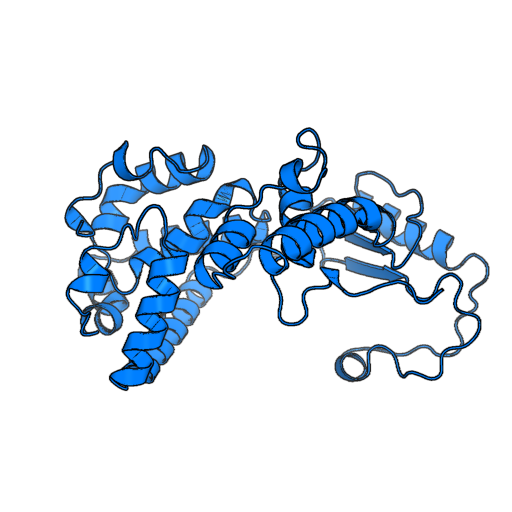0 166 GLN A O 1
ATOM 1328 N N . GLY A 1 167 ? 17.540 -17.733 -7.181 1.00 89.25 167 GLY A N 1
ATOM 1329 C CA . GLY A 1 167 ? 17.313 -17.858 -8.617 1.00 89.25 167 GLY A CA 1
ATOM 1330 C C . GLY A 1 167 ? 18.475 -18.473 -9.385 1.00 89.25 167 GLY A C 1
ATOM 1331 O O . GLY A 1 167 ? 19.445 -18.966 -8.815 1.00 89.25 167 GLY A O 1
ATOM 1332 N N . MET A 1 168 ? 18.364 -18.430 -10.712 1.00 90.56 168 MET A N 1
ATOM 1333 C CA . MET A 1 168 ? 19.399 -18.898 -11.632 1.00 90.56 168 MET A CA 1
ATOM 1334 C C . MET A 1 168 ? 20.151 -17.715 -12.240 1.00 90.56 168 MET A C 1
ATOM 1336 O O . MET A 1 168 ? 19.553 -16.712 -12.627 1.00 90.56 168 MET A O 1
ATOM 1340 N N . TYR A 1 169 ? 21.475 -17.839 -12.326 1.00 88.62 169 TYR A N 1
ATOM 1341 C CA . TYR A 1 169 ? 22.348 -16.813 -12.885 1.00 88.62 169 TYR A CA 1
ATOM 1342 C C . TYR A 1 169 ? 22.982 -17.297 -14.188 1.00 88.62 169 TYR A C 1
ATOM 1344 O O . TYR A 1 169 ? 23.708 -18.289 -14.198 1.00 88.62 169 TYR A O 1
ATOM 1352 N N . PHE A 1 170 ? 22.744 -16.555 -15.269 1.00 87.88 170 PHE A N 1
ATOM 1353 C CA . PHE A 1 170 ? 23.270 -16.851 -16.599 1.00 87.88 170 PHE A CA 1
ATOM 1354 C C . PHE A 1 170 ? 24.313 -15.788 -16.991 1.00 87.88 170 PHE A C 1
ATOM 1356 O O . PHE A 1 170 ? 23.935 -14.681 -17.372 1.00 87.88 170 PHE A O 1
ATOM 1363 N N . PRO A 1 171 ? 25.626 -16.072 -16.887 1.00 84.38 171 PRO A N 1
ATOM 1364 C CA . PRO A 1 171 ? 26.674 -15.079 -17.151 1.00 84.38 171 PRO A CA 1
ATOM 1365 C C . PRO A 1 171 ? 26.988 -14.866 -18.640 1.00 84.38 171 PRO A C 1
ATOM 1367 O O . PRO A 1 171 ? 27.620 -13.876 -18.986 1.00 84.38 171 PRO A O 1
ATOM 1370 N N . GLN A 1 172 ? 26.586 -15.788 -19.518 1.00 84.50 172 GLN A N 1
ATOM 1371 C CA . GLN A 1 172 ? 26.993 -15.822 -20.931 1.00 84.50 172 GLN A CA 1
ATOM 1372 C C . GLN A 1 172 ? 25.782 -15.821 -21.873 1.00 84.50 172 GLN A C 1
ATOM 1374 O O . GLN A 1 172 ? 25.681 -16.620 -22.803 1.00 84.50 172 GLN A O 1
ATOM 1379 N N . VAL A 1 173 ? 24.823 -14.932 -21.614 1.00 84.50 173 VAL A N 1
ATOM 1380 C CA . VAL A 1 173 ? 23.652 -14.765 -22.482 1.00 84.50 173 VAL A CA 1
ATOM 1381 C C . VAL A 1 173 ? 24.060 -13.995 -23.742 1.00 84.50 173 VAL A C 1
ATOM 1383 O O . VAL A 1 173 ? 24.646 -12.914 -23.661 1.00 84.50 173 VAL A O 1
ATOM 1386 N N . LYS A 1 174 ? 23.732 -14.532 -24.925 1.00 83.50 174 LYS A N 1
ATOM 1387 C CA . LYS A 1 174 ? 23.843 -13.786 -26.187 1.00 83.50 174 LYS A CA 1
ATOM 1388 C C . LYS A 1 174 ? 22.853 -12.620 -26.142 1.00 83.50 174 LYS A C 1
ATOM 1390 O O . LYS A 1 174 ? 21.649 -12.831 -26.072 1.00 83.50 174 LYS A O 1
ATOM 1395 N N . HIS A 1 175 ? 23.372 -11.399 -26.137 1.00 80.62 175 HIS A N 1
ATOM 1396 C CA . HIS A 1 175 ? 22.605 -10.188 -25.835 1.00 80.62 175 HIS A CA 1
ATOM 1397 C C . HIS A 1 175 ? 22.023 -9.511 -27.083 1.00 80.62 175 HIS A C 1
ATOM 1399 O O . HIS A 1 175 ? 21.065 -8.747 -26.974 1.00 80.62 175 HIS A O 1
ATOM 1405 N N . THR A 1 176 ? 22.561 -9.796 -28.272 1.00 86.00 176 THR A N 1
ATOM 1406 C CA . THR A 1 176 ? 22.075 -9.244 -29.543 1.00 86.00 176 THR A CA 1
ATOM 1407 C C . THR A 1 176 ? 20.599 -9.591 -29.753 1.00 86.00 176 THR A C 1
ATOM 1409 O O . THR A 1 176 ? 20.242 -10.765 -29.803 1.00 86.00 176 THR A O 1
ATOM 1412 N N . GLY A 1 177 ? 19.735 -8.574 -29.837 1.00 86.50 177 GLY A N 1
ATOM 1413 C CA . GLY A 1 177 ? 18.280 -8.747 -29.969 1.00 86.50 177 GLY A CA 1
ATOM 1414 C C . GLY A 1 177 ? 17.573 -9.307 -28.724 1.00 86.50 177 GLY A C 1
ATOM 1415 O O . GLY A 1 177 ? 16.364 -9.538 -28.752 1.00 86.50 177 GLY A O 1
ATOM 1416 N N . GLY A 1 178 ? 18.306 -9.535 -27.628 1.00 88.19 178 GLY A N 1
ATOM 1417 C CA . GLY A 1 178 ? 17.791 -10.225 -26.445 1.00 88.19 178 GLY A CA 1
ATOM 1418 C C . GLY A 1 178 ? 16.679 -9.452 -25.744 1.00 88.19 178 GLY A C 1
ATOM 1419 O O . GLY A 1 178 ? 15.692 -10.047 -25.322 1.00 88.19 178 GLY A O 1
ATOM 1420 N N . VAL A 1 179 ? 16.797 -8.123 -25.676 1.00 88.31 179 VAL A N 1
ATOM 1421 C CA . VAL A 1 179 ? 15.772 -7.266 -25.065 1.00 88.31 179 VAL A CA 1
ATOM 1422 C C . VAL A 1 179 ? 14.466 -7.321 -25.858 1.00 88.31 179 VAL A C 1
ATOM 1424 O O . VAL A 1 179 ? 13.406 -7.510 -25.271 1.00 88.31 179 VAL A O 1
ATOM 1427 N N . GLN A 1 180 ? 14.525 -7.224 -27.188 1.00 89.81 180 GLN A N 1
ATOM 1428 C CA . GLN A 1 180 ? 13.343 -7.299 -28.049 1.00 89.81 180 GLN A CA 1
ATOM 1429 C C . GLN A 1 180 ? 12.652 -8.660 -27.928 1.00 89.81 180 GLN A C 1
ATOM 1431 O O . GLN A 1 180 ? 11.435 -8.715 -27.771 1.00 89.81 180 GLN A O 1
ATOM 1436 N N . ALA A 1 181 ? 13.425 -9.751 -27.939 1.00 91.88 181 ALA A N 1
ATOM 1437 C CA . ALA A 1 181 ? 12.894 -11.099 -27.751 1.00 91.88 181 ALA A CA 1
ATOM 1438 C C . ALA A 1 181 ? 12.210 -11.259 -26.383 1.00 91.88 181 ALA A C 1
ATOM 1440 O O . ALA A 1 181 ? 11.118 -11.818 -26.284 1.00 91.88 181 ALA A O 1
ATOM 1441 N N . LEU A 1 182 ? 12.825 -10.718 -25.331 1.00 92.31 182 LEU A N 1
ATOM 1442 C CA . LEU A 1 182 ? 12.290 -10.756 -23.976 1.00 92.31 182 LEU A CA 1
ATOM 1443 C C . LEU A 1 182 ? 10.996 -9.935 -23.835 1.00 92.31 182 LEU A C 1
ATOM 1445 O O . LEU A 1 182 ? 10.027 -10.424 -23.252 1.00 92.31 182 LEU A O 1
ATOM 1449 N N . LEU A 1 183 ? 10.937 -8.728 -24.405 1.00 93.12 183 LEU A N 1
ATOM 1450 C CA . LEU A 1 183 ? 9.731 -7.897 -24.368 1.00 93.12 183 LEU A CA 1
ATOM 1451 C C . LEU A 1 183 ? 8.604 -8.503 -25.213 1.00 93.12 183 LEU A C 1
ATOM 1453 O O . LEU A 1 183 ? 7.449 -8.472 -24.794 1.00 93.12 183 LEU A O 1
ATOM 1457 N N . ALA A 1 184 ? 8.926 -9.123 -26.352 1.00 93.69 184 ALA A N 1
ATOM 1458 C CA . ALA A 1 184 ? 7.956 -9.861 -27.157 1.00 93.69 184 ALA A CA 1
ATOM 1459 C C . ALA A 1 184 ? 7.371 -11.059 -26.389 1.00 93.69 184 ALA A C 1
ATOM 1461 O O . ALA A 1 184 ? 6.157 -11.270 -26.407 1.00 93.69 184 ALA A O 1
ATOM 1462 N N . ALA A 1 185 ? 8.205 -11.807 -25.660 1.00 94.38 185 ALA A N 1
ATOM 1463 C CA . ALA A 1 185 ? 7.748 -12.907 -24.813 1.00 94.38 185 ALA A CA 1
ATOM 1464 C C . ALA A 1 185 ? 6.853 -12.415 -23.660 1.00 94.38 185 ALA A C 1
ATOM 1466 O O . ALA A 1 185 ? 5.801 -13.004 -23.401 1.00 94.38 185 ALA A O 1
ATOM 1467 N N . ALA A 1 186 ? 7.226 -11.312 -23.004 1.00 94.81 186 ALA A N 1
ATOM 1468 C CA . ALA A 1 186 ? 6.415 -10.693 -21.956 1.00 94.81 186 ALA A CA 1
ATOM 1469 C C . ALA A 1 186 ? 5.059 -10.206 -22.494 1.00 94.81 186 ALA A C 1
ATOM 1471 O O . ALA A 1 186 ? 4.027 -10.464 -21.879 1.00 94.81 186 ALA A O 1
ATOM 1472 N N . ALA A 1 187 ? 5.043 -9.576 -23.670 1.00 94.62 187 ALA A N 1
ATOM 1473 C CA . ALA A 1 187 ? 3.824 -9.138 -24.343 1.00 94.62 187 ALA A CA 1
ATOM 1474 C C . ALA A 1 187 ? 2.907 -10.313 -24.720 1.00 94.62 187 ALA A C 1
ATOM 1476 O O . ALA A 1 187 ? 1.708 -10.281 -24.437 1.00 94.62 187 ALA A O 1
ATOM 1477 N N . ALA A 1 188 ? 3.462 -11.376 -25.313 1.00 95.19 188 ALA A N 1
ATOM 1478 C CA . ALA A 1 188 ? 2.706 -12.580 -25.655 1.00 95.19 188 ALA A CA 1
ATOM 1479 C C . ALA A 1 188 ? 2.087 -13.225 -24.406 1.00 95.19 188 ALA A C 1
ATOM 1481 O O . ALA A 1 188 ? 0.911 -13.596 -24.406 1.00 95.19 188 ALA A O 1
ATOM 1482 N N . ARG A 1 189 ? 2.854 -13.290 -23.312 1.00 95.50 189 ARG A N 1
ATOM 1483 C CA . ARG A 1 189 ? 2.377 -13.780 -22.019 1.00 95.50 189 ARG A CA 1
ATOM 1484 C C . ARG A 1 189 ? 1.274 -12.900 -21.432 1.00 95.50 189 ARG A C 1
ATOM 1486 O O . ARG A 1 189 ? 0.279 -13.439 -20.955 1.00 95.50 189 ARG A O 1
ATOM 1493 N N . ALA A 1 190 ? 1.433 -11.580 -21.474 1.00 94.75 190 ALA A N 1
ATOM 1494 C CA . ALA A 1 190 ? 0.440 -10.637 -20.96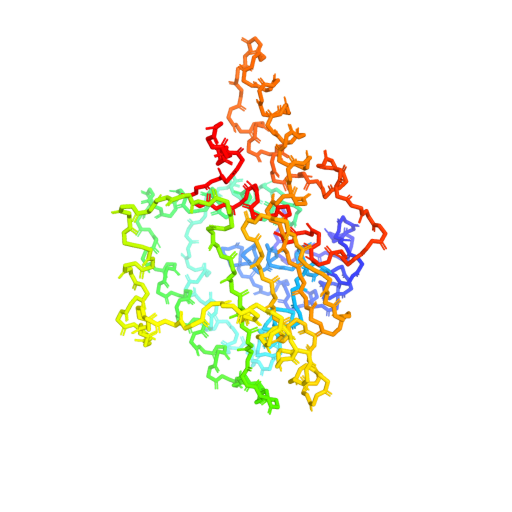9 1.00 94.75 190 ALA A CA 1
ATOM 1495 C C . ALA A 1 190 ? -0.888 -10.739 -21.726 1.00 94.75 190 ALA A C 1
ATOM 1497 O O . ALA A 1 190 ? -1.952 -10.716 -21.112 1.00 94.75 190 ALA A O 1
ATOM 1498 N N . LYS A 1 191 ? -0.827 -10.958 -23.044 1.00 94.19 191 LYS A N 1
ATOM 1499 C CA . LYS A 1 191 ? -2.005 -11.231 -23.873 1.00 94.19 191 LYS A CA 1
ATOM 1500 C C . LYS A 1 191 ? -2.687 -12.554 -23.504 1.00 94.19 191 LYS A C 1
ATOM 1502 O O . LYS A 1 191 ? -3.910 -12.603 -23.442 1.00 94.19 191 LYS A O 1
ATOM 1507 N N . ALA A 1 192 ? -1.914 -13.616 -23.267 1.00 95.06 192 ALA A N 1
ATOM 1508 C CA . ALA A 1 192 ? -2.450 -14.932 -22.909 1.00 95.06 192 ALA A CA 1
ATOM 1509 C C . ALA A 1 192 ? -3.035 -14.981 -21.485 1.00 95.06 192 ALA A C 1
ATOM 1511 O O . ALA A 1 192 ? -3.963 -15.742 -21.219 1.00 95.06 192 ALA A O 1
ATOM 1512 N N . HIS A 1 193 ? -2.500 -14.172 -20.570 1.00 94.00 193 HIS A N 1
ATOM 1513 C CA . HIS A 1 193 ? -2.883 -14.156 -19.161 1.00 94.00 193 HIS A CA 1
ATOM 1514 C C . HIS A 1 193 ? -3.079 -12.721 -18.669 1.00 94.00 193 HIS A C 1
ATOM 1516 O O . HIS A 1 193 ? -2.271 -12.201 -17.893 1.00 94.00 193 HIS A O 1
ATOM 1522 N N . SER A 1 194 ? -4.149 -12.077 -19.136 1.00 91.25 194 SER A N 1
ATOM 1523 C CA . SER A 1 194 ? -4.449 -10.694 -18.769 1.00 91.25 194 SER A CA 1
ATOM 1524 C C . SER A 1 194 ? -4.821 -10.593 -17.290 1.00 91.25 194 SER A C 1
ATOM 1526 O O . SER A 1 194 ? -5.814 -11.164 -16.840 1.00 91.25 194 SER A O 1
ATOM 1528 N N . VAL A 1 195 ? -3.988 -9.885 -16.530 1.00 90.69 195 VAL A N 1
ATOM 1529 C CA . VAL A 1 195 ? -4.189 -9.577 -15.113 1.00 90.69 195 VAL A CA 1
ATOM 1530 C C . VAL A 1 195 ? -3.648 -8.164 -14.878 1.00 90.69 195 VAL A C 1
ATOM 1532 O O . VAL A 1 195 ? -2.493 -7.913 -15.242 1.00 90.69 195 VAL A O 1
ATOM 1535 N N . PRO A 1 196 ? -4.423 -7.246 -14.267 1.00 91.38 196 PRO A N 1
ATOM 1536 C CA . PRO A 1 196 ? -3.943 -5.907 -13.933 1.00 91.38 196 PRO A CA 1
ATOM 1537 C C . PRO A 1 196 ? -2.651 -5.968 -13.117 1.00 91.38 196 PRO A C 1
ATOM 1539 O O . PRO A 1 196 ? -2.591 -6.662 -12.098 1.00 91.38 196 PRO A O 1
ATOM 1542 N N . TYR A 1 197 ? -1.613 -5.263 -13.574 1.00 92.69 197 TYR A N 1
ATOM 1543 C CA . TYR A 1 197 ? -0.287 -5.268 -12.944 1.00 92.69 197 TYR A CA 1
ATOM 1544 C C . TYR A 1 197 ? 0.299 -6.683 -12.752 1.00 92.69 197 TYR A C 1
ATOM 1546 O O . TYR A 1 197 ? 1.036 -6.951 -11.795 1.00 92.69 197 TYR A O 1
ATOM 1554 N N . GLY A 1 198 ? -0.061 -7.624 -13.632 1.00 92.94 198 GLY A N 1
ATOM 1555 C CA . GLY A 1 198 ? 0.444 -8.997 -13.619 1.00 92.94 198 GLY A CA 1
ATOM 1556 C C . GLY A 1 198 ? 1.800 -9.157 -14.308 1.00 92.94 198 GLY A C 1
ATOM 1557 O O . GLY A 1 198 ? 2.534 -10.098 -13.999 1.00 92.94 198 GLY A O 1
ATOM 1558 N N . HIS A 1 199 ? 2.145 -8.231 -15.207 1.00 95.75 199 HIS A N 1
ATOM 1559 C CA . HIS A 1 199 ? 3.344 -8.284 -16.044 1.00 95.75 199 HIS A CA 1
ATOM 1560 C C . HIS A 1 199 ? 4.033 -6.926 -16.033 1.00 95.75 199 HIS A C 1
ATOM 1562 O O . HIS A 1 199 ? 3.421 -5.922 -16.394 1.00 95.75 199 HIS A O 1
ATOM 1568 N N . TRP A 1 200 ? 5.295 -6.906 -15.616 1.00 95.56 200 TRP A N 1
ATOM 1569 C CA . TRP A 1 200 ? 6.061 -5.685 -15.397 1.00 95.56 200 TRP A CA 1
ATOM 1570 C C . TRP A 1 200 ? 7.335 -5.655 -16.228 1.00 95.56 200 TRP A C 1
ATOM 1572 O O . TRP A 1 200 ? 8.086 -6.631 -16.276 1.00 95.56 200 TRP A O 1
ATOM 1582 N N . TYR A 1 201 ? 7.610 -4.487 -16.794 1.00 94.88 201 TYR A N 1
ATOM 1583 C CA . TYR A 1 201 ? 8.884 -4.114 -17.385 1.00 94.88 201 TYR A CA 1
ATOM 1584 C C . TYR A 1 201 ? 9.422 -2.867 -16.674 1.00 94.88 201 TYR A C 1
ATOM 1586 O O . TYR A 1 201 ? 8.813 -1.799 -16.688 1.00 94.88 201 TYR A O 1
ATOM 1594 N N . ILE A 1 202 ? 10.569 -3.019 -16.025 1.00 92.75 202 ILE A N 1
ATOM 1595 C CA . ILE A 1 202 ? 11.268 -1.968 -15.296 1.00 92.75 202 ILE A CA 1
ATOM 1596 C C . ILE A 1 202 ? 12.572 -1.691 -16.034 1.00 92.75 202 ILE A C 1
ATOM 1598 O O . ILE A 1 202 ? 13.401 -2.588 -16.185 1.00 92.75 202 ILE A O 1
ATOM 1602 N N . ASP A 1 203 ? 12.763 -0.455 -16.474 1.00 91.56 203 ASP A N 1
ATOM 1603 C CA . ASP A 1 203 ? 13.978 -0.032 -17.158 1.00 91.56 203 ASP A CA 1
ATOM 1604 C C . ASP A 1 203 ? 14.820 0.903 -16.282 1.00 91.56 203 ASP A C 1
ATOM 1606 O O . ASP A 1 203 ? 14.322 1.893 -15.737 1.00 91.56 203 ASP A O 1
ATOM 1610 N N . GLY A 1 204 ? 16.107 0.588 -16.139 1.00 86.81 204 GLY A N 1
ATOM 1611 C CA . GLY A 1 204 ? 17.076 1.413 -15.416 1.00 86.81 204 GLY A CA 1
ATOM 1612 C C . GLY A 1 204 ? 17.498 2.687 -16.160 1.00 86.81 204 GLY A C 1
ATOM 1613 O O . GLY A 1 204 ? 18.108 3.562 -15.553 1.00 86.81 204 GLY A O 1
ATOM 1614 N N . GLY A 1 205 ? 17.176 2.806 -17.447 1.00 84.62 205 GLY A N 1
ATOM 1615 C CA . GLY A 1 205 ? 17.454 3.943 -18.316 1.00 84.62 205 GLY A CA 1
ATOM 1616 C C . GLY A 1 205 ? 16.238 4.280 -19.180 1.00 84.62 205 GLY A C 1
ATOM 1617 O O . GLY A 1 205 ? 15.157 4.563 -18.648 1.00 84.62 205 GLY A O 1
ATOM 1618 N N . ALA A 1 206 ? 16.434 4.297 -20.501 1.00 86.06 206 ALA A N 1
ATOM 1619 C CA . ALA A 1 206 ? 15.416 4.665 -21.478 1.00 86.06 206 ALA A CA 1
ATOM 1620 C C . ALA A 1 206 ? 14.440 3.514 -21.720 1.00 86.06 206 ALA A C 1
ATOM 1622 O O . ALA A 1 206 ? 14.795 2.488 -22.296 1.00 86.06 206 ALA A O 1
ATOM 1623 N N . ALA A 1 207 ? 13.180 3.714 -21.339 1.00 86.12 207 ALA A N 1
ATOM 1624 C CA . ALA A 1 207 ? 12.141 2.723 -21.579 1.00 86.12 207 ALA A CA 1
ATOM 1625 C C . ALA A 1 207 ? 11.946 2.458 -23.077 1.00 86.12 207 ALA A C 1
ATOM 1627 O O . ALA A 1 207 ? 11.707 3.376 -23.864 1.00 86.12 207 ALA A O 1
ATOM 1628 N N . LEU A 1 208 ? 11.918 1.181 -23.446 1.00 88.06 208 LEU A N 1
ATOM 1629 C CA . LEU A 1 208 ? 11.428 0.753 -24.748 1.00 88.06 208 LEU A CA 1
ATOM 1630 C C . LEU A 1 208 ? 9.894 0.767 -24.793 1.00 88.06 208 LEU A C 1
ATOM 1632 O O . LEU A 1 208 ? 9.200 0.787 -23.766 1.00 88.06 208 LEU A O 1
ATOM 1636 N N . ALA A 1 209 ? 9.355 0.777 -26.010 1.00 88.88 209 ALA A N 1
ATOM 1637 C CA . ALA A 1 209 ? 7.925 0.624 -26.232 1.00 88.88 209 ALA A CA 1
ATOM 1638 C C . ALA A 1 209 ? 7.489 -0.807 -25.884 1.00 88.88 209 ALA A C 1
ATOM 1640 O O . ALA A 1 209 ? 8.102 -1.781 -26.321 1.00 88.88 209 ALA A O 1
ATOM 1641 N N . VAL A 1 210 ? 6.412 -0.919 -25.111 1.00 90.44 210 VAL A N 1
ATOM 1642 C CA . VAL A 1 210 ? 5.733 -2.179 -24.796 1.00 90.44 210 VAL A CA 1
ATOM 1643 C C . VAL A 1 210 ? 4.226 -1.978 -24.956 1.00 90.44 210 VAL A C 1
ATOM 1645 O O . VAL A 1 210 ? 3.764 -0.840 -24.846 1.00 90.44 210 VAL A O 1
ATOM 1648 N N . PRO A 1 211 ? 3.450 -3.040 -25.226 1.00 90.56 211 PRO A N 1
ATOM 1649 C CA . PRO A 1 211 ? 1.993 -2.944 -25.254 1.00 90.56 211 PRO A CA 1
ATOM 1650 C C . PRO A 1 211 ? 1.422 -2.526 -23.894 1.00 90.56 211 PRO A C 1
ATOM 1652 O O . PRO A 1 211 ? 2.004 -2.849 -22.861 1.00 90.56 211 PRO A O 1
ATOM 1655 N N . GLU A 1 212 ? 0.234 -1.916 -23.889 1.00 89.12 212 GLU A N 1
ATOM 1656 C CA . GLU A 1 212 ? -0.472 -1.473 -22.669 1.00 89.12 212 GLU A CA 1
ATOM 1657 C C . GLU A 1 212 ? -0.742 -2.605 -21.664 1.00 89.12 212 GLU A C 1
ATOM 1659 O O . GLU A 1 212 ? -0.867 -2.369 -20.467 1.00 89.12 212 GLU A O 1
ATOM 1664 N N . SER A 1 213 ? -0.775 -3.860 -22.126 1.00 90.75 213 SER A N 1
ATOM 1665 C CA . SER A 1 213 ? -0.917 -5.040 -21.266 1.00 90.75 213 SER A CA 1
ATOM 1666 C C . SER A 1 213 ? 0.301 -5.309 -20.368 1.00 90.75 213 SER A C 1
ATOM 1668 O O . SER A 1 213 ? 0.240 -6.193 -19.513 1.00 90.75 213 SER A O 1
ATOM 1670 N N . VAL A 1 214 ? 1.423 -4.615 -20.584 1.00 94.12 214 VAL A N 1
ATOM 1671 C CA . VAL A 1 214 ? 2.638 -4.707 -19.767 1.00 94.12 214 VAL A CA 1
ATOM 1672 C C . VAL A 1 214 ?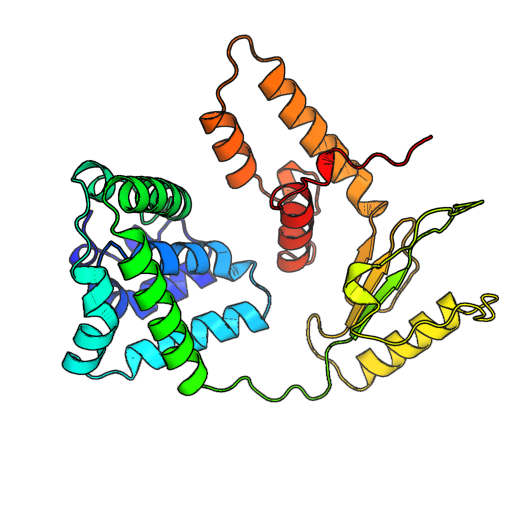 2.832 -3.388 -19.028 1.00 94.12 214 VAL A C 1
ATOM 1674 O O . VAL A 1 214 ? 3.100 -2.353 -19.636 1.00 94.12 214 VAL A O 1
ATOM 1677 N N . THR A 1 215 ? 2.752 -3.428 -17.699 1.00 94.81 215 THR A N 1
ATOM 1678 C CA . THR A 1 215 ? 3.016 -2.256 -16.861 1.00 94.81 215 THR A CA 1
ATOM 1679 C C . THR A 1 215 ? 4.487 -1.873 -16.969 1.00 94.81 215 THR A C 1
ATOM 1681 O O . THR A 1 215 ? 5.372 -2.722 -16.830 1.00 94.81 215 THR A O 1
ATOM 1684 N N . ARG A 1 216 ? 4.763 -0.586 -17.194 1.00 93.00 216 ARG A N 1
ATOM 1685 C CA . ARG A 1 216 ? 6.119 -0.086 -17.423 1.00 93.00 216 ARG A CA 1
ATOM 1686 C C . ARG A 1 216 ? 6.519 0.982 -16.415 1.00 93.00 216 ARG A C 1
ATOM 1688 O O . ARG A 1 216 ? 5.786 1.943 -16.218 1.00 93.00 216 ARG A O 1
ATOM 1695 N N . ILE A 1 217 ? 7.735 0.873 -15.885 1.00 91.38 217 ILE A N 1
ATOM 1696 C CA . ILE A 1 217 ? 8.424 1.955 -15.167 1.00 91.38 217 ILE A CA 1
ATOM 1697 C C . ILE A 1 217 ? 9.799 2.168 -15.796 1.00 91.38 217 ILE A C 1
ATOM 1699 O O . ILE A 1 217 ? 10.489 1.206 -16.117 1.00 91.38 217 ILE A O 1
ATOM 1703 N N . SER A 1 218 ? 10.218 3.424 -15.944 1.00 90.12 218 SER A N 1
ATOM 1704 C CA . SER A 1 218 ? 11.577 3.776 -16.363 1.00 90.12 218 SER A CA 1
ATOM 1705 C C . SER A 1 218 ? 12.177 4.811 -15.426 1.00 90.12 218 SER A C 1
ATOM 1707 O O . SER A 1 218 ? 11.549 5.819 -15.101 1.00 90.12 218 SER A O 1
ATOM 1709 N N . TYR A 1 219 ? 13.422 4.581 -15.024 1.00 87.75 219 TYR A N 1
ATOM 1710 C CA . TYR A 1 219 ? 14.165 5.505 -14.173 1.00 87.75 219 TYR A CA 1
ATOM 1711 C C . TYR A 1 219 ? 14.523 6.810 -14.893 1.00 87.75 219 TYR A C 1
ATOM 1713 O O . TYR A 1 219 ? 14.603 7.857 -14.245 1.00 87.75 219 TYR A O 1
ATOM 1721 N N . GLN A 1 220 ? 14.699 6.783 -16.219 1.00 88.19 220 GLN A N 1
ATOM 1722 C CA . GLN A 1 220 ? 14.845 8.011 -17.000 1.00 88.19 220 GLN A CA 1
ATOM 1723 C C . GLN A 1 220 ? 13.539 8.807 -17.019 1.00 88.19 220 GLN A C 1
ATOM 1725 O O . GLN A 1 220 ? 13.582 10.017 -16.816 1.00 88.19 220 GLN A O 1
ATOM 1730 N N . ALA A 1 221 ? 12.380 8.160 -17.184 1.00 88.88 221 ALA A N 1
ATOM 1731 C CA . ALA A 1 221 ? 11.088 8.851 -17.127 1.00 88.88 221 ALA A CA 1
ATOM 1732 C C . ALA A 1 221 ? 10.829 9.503 -15.751 1.00 88.88 221 ALA A C 1
ATOM 1734 O O . ALA A 1 221 ? 10.202 10.554 -15.668 1.00 88.88 221 ALA A O 1
ATOM 1735 N N . LEU A 1 222 ? 11.390 8.938 -14.676 1.00 90.50 222 LEU A N 1
ATOM 1736 C CA . LEU A 1 222 ? 11.340 9.499 -13.319 1.00 90.50 222 LEU A CA 1
ATOM 1737 C C . LEU A 1 222 ? 12.365 10.617 -13.048 1.00 90.50 222 LEU A C 1
ATOM 1739 O O . LEU A 1 222 ? 12.438 11.118 -11.927 1.00 90.50 222 LEU A O 1
ATOM 1743 N N . SER A 1 223 ? 13.181 11.018 -14.027 1.00 89.12 223 SER A N 1
ATOM 1744 C CA . SER A 1 223 ? 14.193 12.076 -13.857 1.00 89.12 223 SER A CA 1
ATOM 1745 C C . SER A 1 223 ? 13.594 13.433 -13.483 1.00 89.12 223 SER A C 1
ATOM 1747 O O . SER A 1 223 ? 14.023 14.013 -12.486 1.00 89.12 223 SER A O 1
ATOM 1749 N N . ALA A 1 224 ? 12.588 13.908 -14.221 1.00 90.69 224 ALA A N 1
ATOM 1750 C CA . ALA A 1 224 ? 11.938 15.184 -13.934 1.00 90.69 224 ALA A CA 1
ATOM 1751 C C . ALA A 1 224 ? 11.198 15.172 -12.579 1.00 90.69 224 ALA A C 1
ATOM 1753 O O . ALA A 1 224 ? 11.470 16.066 -11.774 1.00 90.69 224 ALA A O 1
ATOM 1754 N N . PRO A 1 225 ? 10.382 14.146 -12.244 1.00 91.12 225 PRO A N 1
ATOM 1755 C CA . PRO A 1 225 ? 9.773 14.066 -10.919 1.00 91.12 225 PRO A CA 1
ATOM 1756 C C . PRO A 1 225 ? 10.767 14.047 -9.766 1.00 91.12 225 PRO A C 1
ATOM 1758 O O . PRO A 1 225 ? 10.615 14.776 -8.787 1.00 91.12 225 PRO A O 1
ATOM 1761 N N . ARG A 1 226 ? 11.849 13.281 -9.905 1.00 89.88 226 ARG A N 1
ATOM 1762 C CA . ARG A 1 226 ? 12.944 13.267 -8.933 1.00 89.88 226 ARG A CA 1
ATOM 1763 C C . ARG A 1 226 ? 13.581 14.647 -8.767 1.00 89.88 226 ARG A C 1
ATOM 1765 O O . ARG A 1 226 ? 13.773 15.066 -7.632 1.00 89.88 226 ARG A O 1
ATOM 1772 N N . ALA A 1 227 ? 13.874 15.361 -9.855 1.00 89.56 227 ALA A N 1
ATOM 1773 C CA . ALA A 1 227 ? 14.452 16.705 -9.794 1.00 89.56 227 ALA A CA 1
ATOM 1774 C C . ALA A 1 227 ? 13.506 17.716 -9.116 1.00 89.56 227 ALA A C 1
ATOM 1776 O O . ALA A 1 227 ? 13.947 18.544 -8.317 1.00 89.56 227 ALA A O 1
ATOM 1777 N N . ALA A 1 228 ? 12.197 17.618 -9.370 1.00 89.88 228 ALA A N 1
ATOM 1778 C CA . ALA A 1 228 ? 11.191 18.443 -8.703 1.00 89.88 228 ALA A CA 1
ATOM 1779 C C . ALA A 1 228 ? 11.161 18.187 -7.185 1.00 89.88 228 ALA A C 1
ATOM 1781 O O . ALA A 1 228 ? 11.162 19.135 -6.395 1.00 89.88 228 ALA A O 1
ATOM 1782 N N . ILE A 1 229 ? 11.205 16.916 -6.772 1.00 89.06 229 ILE A N 1
ATOM 1783 C CA . ILE A 1 229 ? 11.261 16.522 -5.357 1.00 89.06 229 ILE A CA 1
ATOM 1784 C C . ILE A 1 229 ? 12.565 17.007 -4.707 1.00 89.06 229 ILE A C 1
ATOM 1786 O O . ILE A 1 229 ? 12.510 17.637 -3.653 1.00 89.06 229 ILE A O 1
ATOM 1790 N N . GLN A 1 230 ? 13.721 16.800 -5.352 1.00 86.88 230 GLN A N 1
ATOM 1791 C CA . GLN A 1 230 ? 15.020 17.307 -4.886 1.00 86.88 230 GLN A CA 1
ATOM 1792 C C . GLN A 1 230 ? 14.987 18.820 -4.658 1.00 86.88 230 GLN A C 1
ATOM 1794 O O . GLN A 1 230 ? 15.394 19.291 -3.600 1.00 86.88 230 GLN A O 1
ATOM 1799 N N . SER A 1 231 ? 14.468 19.584 -5.625 1.00 87.38 231 SER A N 1
ATOM 1800 C CA . SER A 1 231 ? 14.382 21.043 -5.524 1.00 87.38 231 SER A CA 1
ATOM 1801 C C . SER A 1 231 ? 13.512 21.484 -4.344 1.00 87.38 231 SER A C 1
ATOM 1803 O O . SER A 1 231 ? 13.873 22.410 -3.619 1.00 87.38 231 SER A O 1
ATOM 1805 N N . ARG A 1 232 ? 12.383 20.802 -4.106 1.00 85.25 232 ARG A N 1
ATOM 1806 C CA . ARG A 1 232 ? 11.521 21.071 -2.946 1.00 85.25 232 ARG A CA 1
ATOM 1807 C C . ARG A 1 232 ? 12.230 20.749 -1.631 1.00 85.25 232 ARG A C 1
ATOM 1809 O O . ARG A 1 232 ? 12.200 21.576 -0.725 1.00 85.25 232 ARG A O 1
ATOM 1816 N N . MET A 1 233 ? 12.901 19.599 -1.545 1.00 83.75 233 MET A N 1
ATOM 1817 C CA . MET A 1 233 ? 13.659 19.209 -0.352 1.00 83.75 233 MET A CA 1
ATOM 1818 C C . MET A 1 233 ? 14.779 20.209 -0.050 1.00 83.75 233 MET A C 1
ATOM 1820 O O . MET A 1 233 ? 14.911 20.641 1.092 1.00 83.75 233 MET A O 1
ATOM 1824 N N . GLN A 1 234 ? 15.529 20.632 -1.071 1.00 82.94 234 GLN A N 1
ATOM 1825 C CA . GLN A 1 234 ? 16.606 21.612 -0.934 1.00 82.94 234 GLN A CA 1
ATOM 1826 C C . GLN A 1 234 ? 16.090 22.946 -0.381 1.00 82.94 234 GLN A C 1
ATOM 1828 O O . GLN A 1 234 ? 16.652 23.465 0.577 1.00 82.94 234 GLN A O 1
ATOM 1833 N N . LYS A 1 235 ? 14.961 23.453 -0.895 1.00 82.81 235 LYS A N 1
ATOM 1834 C CA . LYS A 1 235 ? 14.330 24.678 -0.375 1.00 82.81 235 LYS A CA 1
ATOM 1835 C C . LYS A 1 235 ? 13.929 24.567 1.098 1.00 82.81 235 LYS A C 1
ATOM 1837 O O . LYS A 1 235 ? 13.971 25.562 1.811 1.00 82.81 235 LYS A O 1
ATOM 1842 N N . THR A 1 236 ? 13.524 23.382 1.560 1.00 79.38 236 THR A N 1
ATOM 1843 C CA . THR A 1 236 ? 13.218 23.160 2.982 1.00 79.38 236 THR A CA 1
ATOM 1844 C C . THR A 1 236 ? 14.482 23.107 3.840 1.00 79.38 236 THR A C 1
ATOM 1846 O O . THR A 1 236 ? 14.461 23.608 4.959 1.00 79.38 236 THR A O 1
ATOM 1849 N N . TYR A 1 237 ? 15.584 22.551 3.326 1.00 76.19 237 TYR A N 1
ATOM 1850 C CA . TYR A 1 237 ? 16.880 22.564 4.017 1.00 76.19 237 TYR A CA 1
ATOM 1851 C C . TYR A 1 237 ? 17.508 23.959 4.095 1.00 76.19 237 TYR A C 1
ATOM 1853 O O . TYR A 1 237 ? 18.125 24.291 5.101 1.00 76.19 237 TYR A O 1
ATOM 1861 N N . GLU A 1 238 ? 17.347 24.772 3.051 1.00 79.88 238 GLU A N 1
ATOM 1862 C CA . GLU A 1 238 ? 17.866 26.145 2.973 1.00 79.88 238 GLU A CA 1
ATOM 1863 C C . GLU A 1 238 ? 17.010 27.164 3.741 1.00 79.88 238 GLU A C 1
ATOM 1865 O O . GLU A 1 238 ? 17.382 28.335 3.848 1.00 79.88 238 GLU A O 1
ATOM 1870 N N . ALA A 1 239 ? 15.863 26.748 4.284 1.00 76.00 239 ALA A N 1
ATOM 1871 C CA . ALA A 1 239 ? 15.045 27.607 5.126 1.00 76.00 239 ALA A CA 1
ATOM 1872 C C . ALA A 1 239 ? 15.818 28.014 6.393 1.00 76.00 239 ALA A C 1
ATOM 1874 O O . ALA A 1 239 ? 16.520 27.206 6.996 1.00 76.00 239 ALA A O 1
ATOM 1875 N N . ALA A 1 240 ? 15.642 29.267 6.833 1.00 69.12 240 ALA A N 1
ATOM 1876 C CA . ALA A 1 240 ? 16.358 29.839 7.983 1.00 69.12 240 ALA A CA 1
ATOM 1877 C C . ALA A 1 240 ? 16.212 29.022 9.285 1.00 69.12 240 ALA A C 1
ATOM 1879 O O . ALA A 1 240 ? 17.063 29.109 10.168 1.00 69.12 240 ALA A O 1
ATOM 1880 N N . VAL A 1 241 ? 15.147 28.222 9.395 1.00 75.62 241 VAL A N 1
ATOM 1881 C CA . VAL A 1 241 ? 14.955 27.212 10.438 1.00 75.62 241 VAL A CA 1
ATOM 1882 C C . VAL A 1 241 ? 14.502 25.922 9.758 1.00 75.62 241 VAL A C 1
ATOM 1884 O O . VAL A 1 241 ? 13.419 25.878 9.172 1.00 75.62 241 VAL A O 1
ATOM 1887 N N . PHE A 1 242 ? 15.323 24.873 9.834 1.00 76.62 242 PHE A N 1
ATOM 1888 C CA . PHE A 1 242 ? 14.933 23.538 9.387 1.00 76.62 242 PHE A CA 1
ATOM 1889 C C . PHE A 1 242 ? 14.016 22.888 10.426 1.00 76.62 242 PHE A C 1
ATOM 1891 O O . PHE A 1 242 ? 14.409 22.714 11.580 1.00 76.62 242 PHE A O 1
ATOM 1898 N N . ASP A 1 243 ? 12.819 22.493 9.998 1.00 77.88 243 ASP A N 1
ATOM 1899 C CA . ASP A 1 243 ? 11.870 21.727 10.804 1.00 77.88 243 ASP A CA 1
ATOM 1900 C C . ASP A 1 243 ? 11.727 20.301 10.223 1.00 77.88 243 ASP A C 1
ATOM 1902 O O . ASP A 1 243 ? 11.084 20.113 9.181 1.00 77.88 243 ASP A O 1
ATOM 1906 N N . PRO A 1 244 ? 12.327 19.284 10.875 1.00 75.06 244 PRO A N 1
ATOM 1907 C CA . PRO A 1 244 ? 12.245 17.891 10.441 1.00 75.06 244 PRO A CA 1
ATOM 1908 C C . PRO A 1 244 ? 10.812 17.342 10.373 1.00 75.06 244 PRO A C 1
ATOM 1910 O O . PRO A 1 244 ? 10.520 16.501 9.520 1.00 75.06 244 PRO A O 1
ATOM 1913 N N . GLU A 1 245 ? 9.915 17.799 11.248 1.00 71.56 245 GLU A N 1
ATOM 1914 C CA . GLU A 1 245 ? 8.525 17.337 11.298 1.00 71.56 245 GLU A CA 1
ATOM 1915 C C . GLU A 1 245 ? 7.701 17.974 10.178 1.00 71.56 245 GLU A C 1
ATOM 1917 O O . GLU A 1 245 ? 6.934 17.286 9.493 1.00 71.56 245 GLU A O 1
ATOM 1922 N N . ALA A 1 246 ? 7.924 19.263 9.901 1.00 71.94 246 ALA A N 1
ATOM 1923 C CA . ALA A 1 246 ? 7.349 19.922 8.730 1.00 71.94 246 ALA A CA 1
ATOM 1924 C C . ALA A 1 246 ? 7.836 19.273 7.425 1.00 71.94 246 ALA A C 1
ATOM 1926 O O . ALA A 1 246 ? 7.045 19.057 6.505 1.00 71.94 246 ALA A O 1
ATOM 1927 N N . PHE A 1 247 ? 9.115 18.896 7.359 1.00 78.19 247 PHE A N 1
ATOM 1928 C CA . PHE A 1 247 ? 9.694 18.194 6.217 1.00 78.19 247 PHE A CA 1
ATOM 1929 C C . PHE A 1 247 ? 9.059 16.813 5.990 1.00 78.19 247 PHE A C 1
ATOM 1931 O O . PHE A 1 247 ? 8.621 16.510 4.878 1.00 78.19 247 PHE A O 1
ATOM 1938 N N . ARG A 1 248 ? 8.937 15.990 7.042 1.00 74.25 248 ARG A N 1
ATOM 1939 C CA . ARG A 1 248 ? 8.237 14.692 6.977 1.00 74.25 248 ARG A CA 1
ATOM 1940 C C . ARG A 1 248 ? 6.784 14.853 6.550 1.00 74.25 248 ARG A C 1
ATOM 1942 O O . ARG A 1 248 ? 6.319 14.140 5.665 1.00 74.25 248 ARG A O 1
ATOM 1949 N N . THR A 1 249 ? 6.089 15.828 7.132 1.00 73.31 249 THR A N 1
ATOM 1950 C CA . THR A 1 249 ? 4.693 16.138 6.802 1.00 73.31 249 THR A CA 1
ATOM 1951 C C . THR A 1 249 ? 4.542 16.539 5.335 1.00 73.31 249 THR A C 1
ATOM 1953 O O . THR A 1 249 ? 3.600 16.109 4.671 1.00 73.31 249 THR A O 1
ATOM 1956 N N . MET A 1 250 ? 5.473 17.336 4.812 1.00 81.62 250 MET A N 1
ATOM 1957 C CA . MET A 1 250 ? 5.491 17.769 3.416 1.00 81.62 250 MET A CA 1
ATOM 1958 C C . MET A 1 250 ? 5.691 16.591 2.456 1.00 81.62 250 MET A C 1
ATOM 1960 O O . MET A 1 250 ? 4.930 16.473 1.498 1.00 81.62 250 MET A O 1
ATOM 1964 N N . LEU A 1 251 ? 6.628 15.681 2.742 1.00 80.75 251 LEU A N 1
ATOM 1965 C CA . LEU A 1 251 ? 6.808 14.462 1.944 1.00 80.75 251 LEU A CA 1
ATOM 1966 C C . LEU A 1 251 ? 5.581 13.542 2.010 1.00 80.75 251 LEU A C 1
ATOM 1968 O O . LEU A 1 251 ? 5.114 13.076 0.975 1.00 80.75 251 LEU A O 1
ATOM 1972 N N . ALA A 1 252 ? 5.013 13.330 3.200 1.00 76.19 252 ALA A N 1
ATOM 1973 C CA . ALA A 1 252 ? 3.845 12.468 3.389 1.00 76.19 252 ALA A CA 1
ATOM 1974 C C . ALA A 1 252 ? 2.582 12.995 2.679 1.00 76.19 252 ALA A C 1
ATOM 1976 O O . ALA A 1 252 ? 1.736 12.217 2.235 1.00 76.19 252 ALA A O 1
ATOM 1977 N N . ARG A 1 253 ? 2.444 14.323 2.566 1.00 79.69 253 ARG A N 1
ATOM 1978 C CA . ARG A 1 253 ? 1.307 14.987 1.905 1.00 79.69 253 ARG A CA 1
ATOM 1979 C C . ARG A 1 253 ? 1.514 15.228 0.415 1.00 79.69 253 ARG A C 1
ATOM 1981 O O . ARG A 1 253 ? 0.577 15.686 -0.239 1.00 79.69 253 ARG A O 1
ATOM 1988 N N . MET A 1 254 ? 2.702 14.940 -0.111 1.00 86.12 254 MET A N 1
ATOM 1989 C CA . MET A 1 254 ? 3.012 15.156 -1.515 1.00 86.12 254 MET A CA 1
ATOM 1990 C C . MET A 1 254 ? 2.066 14.339 -2.397 1.00 86.12 254 MET A C 1
ATOM 1992 O O . MET A 1 254 ? 1.818 13.150 -2.153 1.00 86.12 254 MET A O 1
ATOM 1996 N N . LYS A 1 255 ? 1.520 14.988 -3.423 1.00 87.69 255 LYS A N 1
ATOM 1997 C CA . LYS A 1 255 ? 0.725 14.334 -4.458 1.00 87.69 255 LYS A CA 1
ATOM 1998 C C . LYS A 1 255 ? 1.569 14.092 -5.709 1.00 87.69 255 LYS A C 1
ATOM 2000 O O . LYS A 1 255 ? 2.582 14.769 -5.893 1.00 87.69 255 LYS A O 1
ATOM 2005 N N . PRO A 1 256 ? 1.190 13.145 -6.584 1.00 88.62 256 PRO A N 1
ATOM 2006 C CA . PRO A 1 256 ? 1.932 12.901 -7.820 1.00 88.62 256 PRO A CA 1
ATOM 2007 C C . PRO A 1 256 ? 2.118 14.173 -8.663 1.00 88.62 256 PRO A C 1
ATOM 2009 O O . PRO A 1 256 ? 3.208 14.421 -9.180 1.00 88.62 256 PRO A O 1
ATOM 2012 N N . GLU A 1 257 ? 1.105 15.038 -8.702 1.00 89.56 257 GLU A N 1
ATOM 2013 C CA . GLU A 1 257 ? 1.128 16.299 -9.454 1.00 89.56 257 GLU A CA 1
ATOM 2014 C C . GLU A 1 257 ? 2.158 17.294 -8.909 1.00 89.56 257 GLU A C 1
ATOM 2016 O O . GLU A 1 257 ? 2.767 18.045 -9.670 1.00 89.56 257 GLU A O 1
ATOM 2021 N N . ASP A 1 258 ? 2.420 17.270 -7.597 1.00 87.31 258 ASP A N 1
ATOM 2022 C CA . ASP A 1 258 ? 3.446 18.113 -6.976 1.00 87.31 258 ASP A CA 1
ATOM 2023 C C . ASP A 1 258 ? 4.856 17.763 -7.469 1.00 87.31 258 ASP A C 1
ATOM 2025 O O . ASP A 1 258 ? 5.748 18.622 -7.466 1.00 87.31 258 ASP A O 1
ATOM 2029 N N . ALA A 1 259 ? 5.043 16.512 -7.897 1.00 86.50 259 ALA A N 1
ATOM 2030 C CA . ALA A 1 259 ? 6.249 16.006 -8.533 1.00 86.50 259 ALA A CA 1
ATOM 2031 C C . ALA A 1 259 ? 6.162 16.042 -10.073 1.00 86.50 259 ALA A C 1
ATOM 2033 O O . ALA A 1 259 ? 7.065 15.558 -10.739 1.00 86.50 259 ALA A O 1
ATOM 2034 N N . GLY A 1 260 ? 5.106 16.601 -10.671 1.00 86.88 260 GLY A N 1
ATOM 2035 C CA . GLY A 1 260 ? 4.951 16.645 -12.128 1.00 86.88 260 GLY A CA 1
ATOM 2036 C C . GLY A 1 260 ? 4.673 15.283 -12.774 1.00 86.88 260 GLY A C 1
ATOM 2037 O O . GLY A 1 260 ? 4.949 15.107 -13.959 1.00 86.88 260 GLY A O 1
ATOM 2038 N N . LEU A 1 261 ? 4.153 14.316 -12.011 1.00 87.06 261 LEU A N 1
ATOM 2039 C CA . LEU A 1 261 ? 3.536 13.116 -12.576 1.00 87.06 261 LEU A CA 1
ATOM 2040 C C . LEU A 1 261 ? 2.134 13.477 -13.094 1.00 87.06 261 LEU A C 1
ATOM 2042 O O . LEU A 1 261 ? 1.436 14.296 -12.495 1.00 87.06 261 LEU A O 1
ATOM 2046 N N . ASP A 1 262 ? 1.742 12.893 -14.223 1.00 79.69 262 ASP A N 1
ATOM 2047 C CA . ASP A 1 262 ? 0.507 13.247 -14.927 1.00 79.69 262 ASP A CA 1
ATOM 2048 C C . ASP A 1 262 ? -0.738 12.702 -14.211 1.00 79.69 262 ASP A C 1
ATOM 2050 O O . ASP A 1 262 ? -0.974 11.494 -14.212 1.00 79.69 262 ASP A O 1
ATOM 2054 N N . ALA A 1 263 ? -1.560 13.595 -13.650 1.00 59.00 263 ALA A N 1
ATOM 2055 C CA . ALA A 1 263 ? -2.812 13.265 -12.965 1.00 59.00 263 ALA A CA 1
ATOM 2056 C C . ALA A 1 263 ? -3.838 12.514 -13.834 1.00 59.00 263 ALA A C 1
ATOM 2058 O O . ALA A 1 263 ? -4.728 11.876 -13.284 1.00 59.00 263 ALA A O 1
ATOM 2059 N N . GLY A 1 264 ? -3.752 12.605 -15.169 1.00 55.12 264 GLY A N 1
ATOM 2060 C CA . GLY A 1 264 ? -4.708 11.980 -16.093 1.00 55.12 264 GLY A CA 1
ATOM 2061 C C . GLY A 1 264 ? -4.398 10.525 -16.463 1.00 55.12 264 GLY A C 1
ATOM 2062 O O . GLY A 1 264 ? -5.185 9.900 -17.175 1.00 55.12 264 GLY A O 1
ATOM 2063 N N . ALA A 1 265 ? -3.254 9.996 -16.024 1.00 70.12 265 ALA A N 1
ATOM 2064 C CA . ALA A 1 265 ? -2.809 8.635 -16.312 1.00 70.12 265 ALA A CA 1
ATOM 2065 C C . ALA A 1 265 ? -3.273 7.626 -15.236 1.00 70.12 265 ALA A C 1
ATOM 2067 O O . ALA A 1 265 ? -4.203 7.868 -14.472 1.00 70.12 265 ALA A O 1
ATOM 2068 N N . ASP A 1 266 ? -2.626 6.461 -15.176 1.00 88.25 266 ASP A N 1
ATOM 2069 C CA . ASP A 1 266 ? -2.858 5.442 -14.148 1.00 88.25 266 ASP A CA 1
ATOM 2070 C C . ASP A 1 266 ? -2.489 5.976 -12.743 1.00 88.25 266 ASP A C 1
ATOM 2072 O O . ASP A 1 266 ? -1.321 5.982 -12.347 1.00 88.25 266 ASP A O 1
ATOM 2076 N N . GLU A 1 267 ? -3.492 6.431 -11.981 1.00 90.25 267 GLU A N 1
ATOM 2077 C CA . GLU A 1 267 ? -3.324 7.029 -10.646 1.00 90.25 267 GLU A CA 1
ATOM 2078 C C . GLU A 1 267 ? -2.614 6.105 -9.643 1.00 90.25 267 GLU A C 1
ATOM 2080 O O . GLU A 1 267 ? -1.836 6.573 -8.806 1.00 90.25 267 GLU A O 1
ATOM 2085 N N . VAL A 1 268 ? -2.854 4.791 -9.725 1.00 92.38 268 VAL A N 1
ATOM 2086 C CA . VAL A 1 268 ? -2.205 3.789 -8.864 1.00 92.38 268 VAL A CA 1
ATOM 2087 C C . VAL A 1 268 ? -0.715 3.742 -9.183 1.00 92.38 268 VAL A C 1
ATOM 2089 O O . VAL A 1 268 ? 0.122 3.806 -8.279 1.00 92.38 268 VAL A O 1
ATOM 2092 N N . LEU A 1 269 ? -0.372 3.679 -10.471 1.00 91.94 269 LEU A N 1
ATOM 2093 C CA . LEU A 1 269 ? 1.019 3.653 -10.910 1.00 91.94 269 LEU A CA 1
ATOM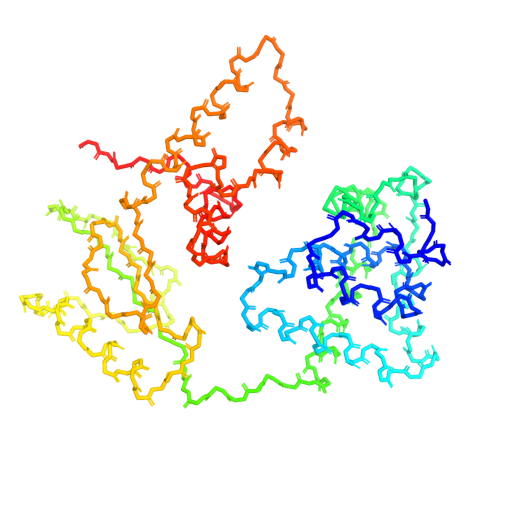 2094 C C . LEU A 1 269 ? 1.744 4.962 -10.578 1.00 91.94 269 LEU A C 1
ATOM 2096 O O . LEU A 1 269 ? 2.869 4.917 -10.085 1.00 91.94 269 LEU A O 1
ATOM 2100 N N . ASN A 1 270 ? 1.093 6.109 -10.763 1.00 91.50 270 ASN A N 1
ATOM 2101 C CA . ASN A 1 270 ? 1.641 7.414 -10.402 1.00 91.50 270 ASN A CA 1
ATOM 2102 C C . ASN A 1 270 ? 1.918 7.523 -8.899 1.00 91.50 270 ASN A C 1
ATOM 2104 O O . ASN A 1 270 ? 2.990 7.978 -8.493 1.00 91.50 270 ASN A O 1
ATOM 2108 N N . ARG A 1 271 ? 0.982 7.072 -8.052 1.00 90.69 271 ARG A N 1
ATOM 2109 C CA . ARG A 1 271 ? 1.192 7.054 -6.599 1.00 90.69 271 ARG A CA 1
ATOM 2110 C C . ARG A 1 271 ? 2.342 6.126 -6.220 1.00 90.69 271 ARG A C 1
ATOM 2112 O O . ARG A 1 271 ? 3.163 6.508 -5.391 1.00 90.69 271 ARG A O 1
ATOM 2119 N N . PHE A 1 272 ? 2.442 4.960 -6.855 1.00 90.88 272 PHE A N 1
ATOM 2120 C CA . PHE A 1 272 ? 3.557 4.037 -6.654 1.00 90.88 272 PHE A CA 1
ATOM 2121 C C . PHE A 1 272 ? 4.901 4.635 -7.105 1.00 90.88 272 PHE A C 1
ATOM 2123 O O . PHE A 1 272 ? 5.908 4.515 -6.413 1.00 90.88 272 PHE A O 1
ATOM 2130 N N . GLN A 1 273 ? 4.942 5.329 -8.242 1.00 90.94 273 GLN A N 1
ATOM 2131 C CA . GLN A 1 273 ? 6.140 6.022 -8.720 1.00 90.94 273 GLN A CA 1
ATOM 2132 C C . GLN A 1 273 ? 6.579 7.139 -7.772 1.00 90.94 273 GLN A C 1
ATOM 2134 O O . GLN A 1 273 ? 7.775 7.282 -7.517 1.00 90.94 273 GLN A O 1
ATOM 2139 N N . LEU A 1 274 ? 5.628 7.896 -7.218 1.00 90.25 274 LEU A N 1
ATOM 2140 C CA . LEU A 1 274 ? 5.916 8.872 -6.176 1.00 90.25 274 LEU A CA 1
ATOM 2141 C C . LEU A 1 274 ? 6.476 8.185 -4.925 1.00 90.25 274 LEU A C 1
ATOM 2143 O O . LEU A 1 274 ? 7.536 8.589 -4.453 1.00 90.25 274 LEU A O 1
ATOM 2147 N N . SER A 1 275 ? 5.830 7.119 -4.438 1.00 87.69 275 SER A N 1
ATOM 2148 C CA . SER A 1 275 ? 6.279 6.408 -3.237 1.00 87.69 275 SER A CA 1
ATOM 2149 C C . SER A 1 275 ? 7.672 5.802 -3.414 1.00 87.69 275 SER A C 1
ATOM 2151 O O . SER A 1 275 ? 8.458 5.829 -2.482 1.00 87.69 275 SER A O 1
ATOM 2153 N N . LEU A 1 276 ? 8.050 5.334 -4.610 1.00 86.25 276 LEU A N 1
ATOM 2154 C CA . LEU A 1 276 ? 9.428 4.890 -4.881 1.00 86.25 276 LEU A CA 1
ATOM 2155 C C . LEU A 1 276 ? 10.474 5.993 -4.636 1.00 86.25 276 LEU A C 1
ATOM 2157 O O . LEU A 1 276 ? 11.616 5.696 -4.274 1.00 86.25 276 LEU A O 1
ATOM 2161 N N . LEU A 1 277 ? 10.102 7.256 -4.851 1.00 85.00 277 LEU A N 1
ATOM 2162 C CA . LEU A 1 277 ? 10.971 8.406 -4.625 1.00 85.00 277 LEU A CA 1
ATOM 2163 C C . LEU A 1 277 ? 10.891 8.885 -3.170 1.00 85.00 277 LEU A C 1
ATOM 2165 O O . LEU A 1 277 ? 11.926 9.191 -2.586 1.00 85.00 277 LEU A O 1
ATOM 2169 N N . THR A 1 278 ? 9.702 8.929 -2.567 1.00 80.75 278 THR A N 1
ATOM 2170 C CA . THR A 1 278 ? 9.474 9.567 -1.258 1.00 80.75 278 THR A CA 1
ATOM 2171 C C . THR A 1 278 ? 9.473 8.603 -0.069 1.00 80.75 278 THR A C 1
ATOM 2173 O O . THR A 1 278 ? 9.743 9.030 1.052 1.00 80.75 278 THR A O 1
ATOM 2176 N N . GLU A 1 279 ? 9.211 7.313 -0.284 1.00 73.38 279 GLU A N 1
ATOM 2177 C CA . GLU A 1 279 ? 8.972 6.302 0.751 1.00 73.38 279 GLU A CA 1
ATOM 2178 C C . GLU A 1 279 ? 9.914 5.093 0.563 1.00 73.38 279 GLU A C 1
ATOM 2180 O O . GLU A 1 279 ? 9.752 4.259 -0.325 1.00 73.38 279 GLU A O 1
ATOM 2185 N N . GLY A 1 280 ? 10.940 4.967 1.411 1.00 55.78 280 GLY A N 1
ATOM 2186 C CA . GLY A 1 280 ? 11.847 3.815 1.392 1.00 55.78 280 GLY A CA 1
ATOM 2187 C C . GLY A 1 280 ? 13.136 4.040 2.179 1.00 55.78 280 GLY A C 1
ATOM 2188 O O . GLY A 1 280 ? 13.561 5.172 2.394 1.00 55.78 280 GLY A O 1
ATOM 2189 N N . SER A 1 281 ? 13.804 2.956 2.580 1.00 40.88 281 SER A N 1
ATOM 2190 C CA . SER A 1 281 ? 15.069 2.950 3.342 1.00 40.88 281 SER A CA 1
ATOM 2191 C C . SER A 1 281 ? 16.309 3.382 2.533 1.00 40.88 281 SER A C 1
ATOM 2193 O O . SER A 1 281 ? 17.435 2.986 2.822 1.00 40.88 281 SER A O 1
ATOM 2195 N N . GLY A 1 282 ? 16.107 4.213 1.514 1.00 46.00 282 GLY A N 1
ATOM 2196 C CA . GLY A 1 282 ? 17.125 4.692 0.590 1.00 46.00 282 GLY A CA 1
ATOM 2197 C C . GLY A 1 282 ? 16.491 5.564 -0.481 1.00 46.00 282 GLY A C 1
ATOM 2198 O O . GLY A 1 282 ? 16.615 5.237 -1.657 1.00 46.00 282 GLY A O 1
ATOM 2199 N N . THR A 1 283 ? 15.761 6.603 -0.051 1.00 48.12 283 THR A N 1
ATOM 2200 C CA . THR A 1 283 ? 15.141 7.663 -0.860 1.00 48.12 283 THR A CA 1
ATOM 2201 C C . THR A 1 283 ? 15.936 7.870 -2.150 1.00 48.12 283 THR A C 1
ATOM 2203 O O . THR A 1 283 ? 16.998 8.499 -2.154 1.00 48.12 283 THR A O 1
ATOM 2206 N N . GLN A 1 284 ? 15.459 7.294 -3.259 1.00 54.88 284 GLN A N 1
ATOM 2207 C CA . GLN A 1 284 ? 16.208 7.289 -4.523 1.00 54.88 284 GLN A CA 1
ATOM 2208 C C . GLN A 1 284 ? 16.270 8.670 -5.176 1.00 54.88 284 GLN A C 1
ATOM 2210 O O . GLN A 1 284 ? 16.876 8.851 -6.233 1.00 54.88 284 GLN A O 1
ATOM 2215 N N . VAL A 1 285 ? 15.682 9.659 -4.509 1.00 52.97 285 VAL A N 1
ATOM 2216 C CA . VAL A 1 285 ? 15.810 11.073 -4.808 1.00 52.97 285 VAL A CA 1
ATOM 2217 C C . VAL A 1 285 ? 17.273 11.458 -5.023 1.00 52.97 285 VAL A C 1
ATOM 2219 O O . VAL A 1 285 ? 17.531 12.225 -5.935 1.00 52.97 285 VAL A O 1
ATOM 2222 N N . PHE A 1 286 ? 18.242 10.874 -4.307 1.00 48.34 286 PHE A N 1
ATOM 2223 C CA . PHE A 1 286 ? 19.676 11.170 -4.488 1.00 48.34 286 PHE A CA 1
ATOM 2224 C C . PHE A 1 286 ? 20.453 10.172 -5.362 1.00 48.34 286 PHE A C 1
ATOM 2226 O O . PHE A 1 286 ? 21.667 10.306 -5.508 1.00 48.34 286 PHE A O 1
ATOM 2233 N N . ALA A 1 287 ? 19.793 9.184 -5.974 1.00 47.16 287 ALA A N 1
ATOM 2234 C CA . ALA A 1 287 ? 20.442 8.306 -6.942 1.00 47.16 287 ALA A CA 1
ATOM 2235 C C . ALA A 1 287 ? 20.644 9.081 -8.254 1.00 47.16 287 ALA A C 1
ATOM 2237 O O . ALA A 1 287 ? 19.786 9.064 -9.135 1.00 47.16 287 ALA A O 1
ATOM 2238 N N . ALA A 1 288 ? 21.740 9.826 -8.369 1.00 35.66 288 ALA A N 1
ATOM 2239 C CA . ALA A 1 288 ? 22.136 10.447 -9.625 1.00 35.66 288 ALA A CA 1
ATOM 2240 C C . ALA A 1 288 ? 22.674 9.370 -10.587 1.00 35.66 288 ALA A C 1
ATOM 2242 O O . ALA A 1 288 ? 23.385 8.466 -10.137 1.00 35.66 288 ALA A O 1
ATOM 2243 N N . PRO A 1 289 ? 22.399 9.443 -11.902 1.00 34.97 289 PRO A N 1
ATOM 2244 C CA . PRO A 1 289 ? 23.350 8.889 -12.852 1.00 34.97 289 PRO A CA 1
ATOM 2245 C C . PRO A 1 289 ? 24.665 9.650 -12.643 1.00 34.97 289 PRO A C 1
ATOM 2247 O O . PRO A 1 289 ? 24.683 10.880 -12.697 1.00 34.97 289 PRO A O 1
ATOM 2250 N N . SER A 1 290 ? 25.747 8.941 -12.320 1.00 25.44 290 SER A N 1
ATOM 2251 C CA . SER A 1 290 ? 27.076 9.542 -12.419 1.00 25.44 290 SER A CA 1
ATOM 2252 C C . SER A 1 290 ? 27.280 10.029 -13.862 1.00 25.44 290 SER A C 1
ATOM 2254 O O . SER A 1 290 ? 26.824 9.330 -14.773 1.00 25.44 290 SER A O 1
ATOM 2256 N N . PRO A 1 291 ? 27.881 11.217 -14.061 1.00 32.34 291 PRO A N 1
ATOM 2257 C CA . PRO A 1 291 ? 28.189 11.739 -15.391 1.00 32.34 291 PRO A CA 1
ATOM 2258 C C . PRO A 1 291 ? 29.086 10.793 -16.195 1.00 32.34 291 PRO A C 1
ATOM 2260 O O . PRO A 1 291 ? 29.878 10.047 -15.569 1.00 32.34 291 PRO A O 1
#

Secondary structure (DSSP, 8-state):
--GGG--GGGGTTS-HHHHHHHHHTHHHHTTS-TTTHHHHHHHHTTGGGS-HHHHHHHHHHHHHHHHS-HHHHHHHHHHHHTS---HHHHHS-TTT-HHHHHHHHHHHHHHTT-HHHHHHHHHHHHHHHHHHSPPPPPSS--EEEEE--TT-S---S-TTTTTGGGS---S----TTHHHHHHHHHHHHHHHS--TT-EEEEESSSPPP--TTSEEEETTTTHHHHHHHHHHHHHHHSSSS--HHHHHHHHHH--GGGGT--TTS-HHHHHHHHHHHHSSTT-GGG-PPP-